Protein AF-0000000070552775 (afdb_homodimer)

Nearest PDB structures (foldseek):
  4fyi-assembly1_B  TM=8.096E-01  e=3.942E-03  Rattus norvegicus
  4kxl-assembly2_C  TM=7.492E-01  e=2.453E-03  Rattus norvegicus
  5y8e-assembly1_A  TM=7.484E-01  e=7.261E-02  Bacillus cereus F65185
  5dte-assembly3_C  TM=5.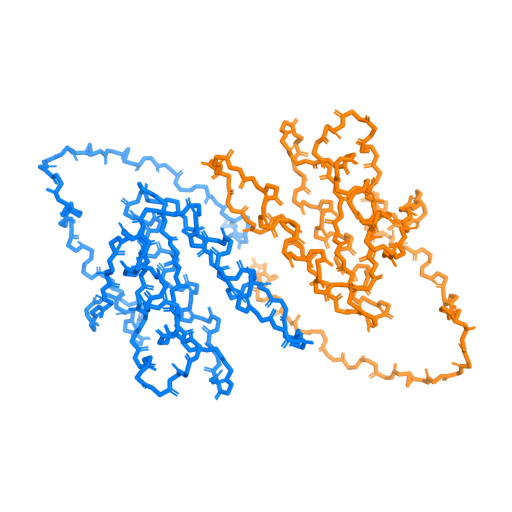597E-01  e=1.019E-01  Actinobacillus succinogenes 130Z
  2j67-assembly1_B  TM=5.262E-01  e=1.637E-01  Homo sapiens

InterPro domains:
  IPR025518 Protein of unknown function DUF4406 [PF14359] (1-88)

pLDDT: mean 78.13, std 28.56, range [18.39, 98.81]

Organism: Lachnospira eligens (strain ATCC 27750 / DSM 3376 / VPI C15-48 / C15-B4) (NCBI:txid515620)

Secondary structure (DSSP, 8-state):
-EEEEE---TT-TTHHHHHHHHHHHHHHTT-EEE-GGGSPS--S-SHHHHHHHHHT-SEEEEPSS-TT-HHHHHHHHHHHHTT-EEEE--GGGS--TTS---------SS--------------TTS---/-EEEEE---TT-TTHHHHHHHHHHHHHHTT-EEE-GGGSPS--S-SHHHHHHHHHT-SEEEEPSS-TT-HHHHHHHHHHHHTT-EEEE--GGGS--TT----------SS--------------GGGTT-

Sequence (260 aa):
MRVYIAGAMTGVFKYKEKFIEAEEYIRGLGHIVLNPSFLPEGLSDYYEINKAMIDQCDAIYVLLNYENSKGTKKEIEYAESTGKQVIYQNSTEVRDQNGNSWSWVNRPLGYSDYPIGYGNYWEYPWRRCWMRVYIAGAMTGVFKYKEKFIEAEEYIRGLGHIVLNPSFLPEGLSDYYEINKAMIDQCDAIYVLLNYENSKGTKKEIEYAESTGKQVIYQNSTEVRDQNGNSWSWVNRPLGYSDYPIGYGNYWEYPWRRCW

Radius of gyration: 19.95 Å; Cα contacts (8 Å, |Δi|>4): 351; chains: 2; bounding box: 41×50×47 Å

Structure (mmCIF, N/CA/C/O backbone):
data_AF-0000000070552775-model_v1
#
loop_
_entity.id
_entity.type
_entity.pdbx_description
1 polymer 'DUF4406 domain-containing protein'
#
loop_
_atom_site.group_PDB
_atom_site.id
_atom_site.type_symbol
_atom_site.label_atom_id
_atom_site.label_alt_id
_atom_site.label_comp_id
_atom_site.label_asym_id
_atom_site.label_entity_id
_atom_site.label_seq_id
_atom_site.pdbx_PDB_ins_code
_atom_site.Cartn_x
_atom_site.Cartn_y
_atom_site.Cartn_z
_atom_site.occupancy
_atom_site.B_iso_or_equiv
_atom_site.auth_seq_id
_atom_site.auth_comp_id
_atom_site.auth_asym_id
_atom_site.auth_atom_id
_atom_site.pdbx_PDB_model_num
ATOM 1 N N . MET A 1 1 ? 11.656 -11.586 -9.727 1 96.25 1 MET A N 1
ATOM 2 C CA . MET A 1 1 ? 10.5 -10.922 -10.32 1 96.25 1 MET A CA 1
ATOM 3 C C . MET A 1 1 ? 9.766 -10.078 -9.289 1 96.25 1 MET A C 1
ATOM 5 O O . MET A 1 1 ? 10.055 -10.164 -8.094 1 96.25 1 MET A O 1
ATOM 9 N N . ARG A 1 2 ? 8.93 -9.195 -9.812 1 98.06 2 ARG A N 1
ATOM 10 C CA . ARG A 1 2 ? 7.957 -8.484 -8.984 1 98.06 2 ARG A CA 1
ATOM 11 C C . ARG A 1 2 ? 6.562 -9.07 -9.156 1 98.06 2 ARG A C 1
ATOM 13 O O . ARG A 1 2 ? 6.082 -9.219 -10.281 1 98.06 2 ARG A O 1
ATOM 20 N N . VAL A 1 3 ? 5.922 -9.391 -8.031 1 98.69 3 VAL A N 1
ATOM 21 C CA . VAL A 1 3 ? 4.668 -10.133 -8.086 1 98.69 3 VAL A CA 1
ATOM 22 C C . VAL A 1 3 ? 3.604 -9.406 -7.266 1 98.69 3 VAL A C 1
ATOM 24 O O . VAL A 1 3 ? 3.838 -9.062 -6.105 1 98.69 3 VAL A O 1
ATOM 27 N N . TYR A 1 4 ? 2.521 -9.195 -7.938 1 98.75 4 TYR A N 1
ATOM 28 C CA . TYR A 1 4 ? 1.351 -8.641 -7.266 1 98.75 4 TYR A CA 1
ATOM 29 C C . TYR A 1 4 ? 0.445 -9.758 -6.75 1 98.75 4 TYR A C 1
ATOM 31 O O . TYR A 1 4 ? 0.143 -10.703 -7.477 1 98.75 4 TYR A O 1
ATOM 39 N N . ILE A 1 5 ? -0.067 -9.633 -5.496 1 98.75 5 ILE A N 1
ATOM 40 C CA . ILE A 1 5 ? -1.004 -10.633 -4.984 1 98.75 5 ILE A CA 1
ATOM 41 C C . ILE A 1 5 ? -2.438 -10.164 -5.242 1 98.75 5 ILE A C 1
ATOM 43 O O . ILE A 1 5 ? -2.836 -9.086 -4.797 1 98.75 5 ILE A O 1
ATOM 47 N N . ALA A 1 6 ? -3.125 -11.008 -5.945 1 98.75 6 ALA A N 1
ATOM 48 C CA . ALA A 1 6 ? -4.543 -10.773 -6.207 1 98.75 6 ALA A CA 1
ATOM 49 C C . ALA A 1 6 ? -5.414 -11.742 -5.414 1 98.75 6 ALA A C 1
ATOM 51 O O . ALA A 1 6 ? -5.125 -12.938 -5.352 1 98.75 6 ALA A O 1
ATOM 52 N N . GLY A 1 7 ? -6.469 -11.227 -4.785 1 98.25 7 GLY A N 1
ATOM 53 C CA . GLY A 1 7 ? -7.367 -12.078 -4.02 1 98.25 7 GLY A CA 1
ATOM 54 C C . GLY A 1 7 ? -8.562 -11.328 -3.459 1 98.25 7 GLY A C 1
ATOM 55 O O . GLY A 1 7 ? -8.555 -10.102 -3.396 1 98.25 7 GLY A O 1
ATOM 56 N N . ALA A 1 8 ? -9.555 -12.047 -3.016 1 96.44 8 ALA A N 1
ATOM 57 C CA . ALA A 1 8 ? -10.758 -11.461 -2.432 1 96.44 8 ALA A CA 1
ATOM 58 C C . ALA A 1 8 ? -10.445 -10.789 -1.096 1 96.44 8 ALA A C 1
ATOM 60 O O . ALA A 1 8 ? -9.734 -11.352 -0.262 1 96.44 8 ALA A O 1
ATOM 61 N N . MET A 1 9 ? -10.984 -9.594 -0.975 1 93.75 9 MET A N 1
ATOM 62 C CA . MET A 1 9 ? -10.734 -8.859 0.262 1 93.75 9 MET A CA 1
ATOM 63 C C . MET A 1 9 ? -12.047 -8.477 0.939 1 93.75 9 MET A C 1
ATOM 65 O O . MET A 1 9 ? -12.242 -8.75 2.125 1 93.75 9 MET A O 1
ATOM 69 N N . THR A 1 10 ? -12.938 -7.824 0.12 1 85.5 10 THR A N 1
ATOM 70 C CA . THR A 1 10 ? -14.188 -7.309 0.665 1 85.5 10 THR A CA 1
ATOM 71 C C . THR A 1 10 ? -15.094 -8.445 1.11 1 85.5 10 THR A C 1
ATOM 73 O O . THR A 1 10 ? -15.359 -9.375 0.342 1 85.5 10 THR A O 1
ATOM 76 N N . GLY A 1 11 ? -15.555 -8.391 2.344 1 84.62 11 GLY A N 1
ATOM 77 C CA . GLY A 1 11 ? -16.5 -9.383 2.834 1 84.62 11 GLY A CA 1
ATOM 78 C C . GLY A 1 11 ? -15.844 -10.68 3.254 1 84.62 11 GLY A C 1
ATOM 79 O O . GLY A 1 11 ? -16.531 -11.664 3.553 1 84.62 11 GLY A O 1
ATOM 80 N N . VAL A 1 12 ? -14.562 -10.766 3.186 1 89.5 12 VAL A N 1
ATOM 81 C CA . VAL A 1 12 ? -13.844 -11.984 3.533 1 89.5 12 VAL A CA 1
ATOM 82 C C . VAL A 1 12 ? -13.234 -11.852 4.926 1 89.5 12 VAL A C 1
ATOM 84 O O . VAL A 1 12 ? -12.453 -10.93 5.18 1 89.5 12 VAL A O 1
ATOM 87 N N . PHE A 1 13 ? -13.594 -12.836 5.738 1 89.31 13 PHE A N 1
ATOM 88 C CA . PHE A 1 13 ? -13.07 -12.867 7.098 1 89.31 13 PHE A CA 1
ATOM 89 C C . PHE A 1 13 ? -11.578 -13.195 7.09 1 89.31 13 PHE A C 1
ATOM 91 O O . PHE A 1 13 ? -11.141 -14.102 6.383 1 89.31 13 PHE A O 1
ATOM 98 N N . LYS A 1 14 ? -10.734 -12.43 7.746 1 90.25 14 LYS A N 1
ATOM 99 C CA . LYS A 1 14 ? -9.305 -12.609 7.945 1 90.25 14 LYS A CA 1
ATOM 100 C C . LYS A 1 14 ? -8.562 -12.664 6.613 1 90.25 14 LYS A C 1
ATOM 102 O O . LYS A 1 14 ? -7.629 -13.445 6.445 1 90.25 14 LYS A O 1
ATOM 107 N N . TYR A 1 15 ? -9.008 -11.906 5.672 1 93.94 15 TYR A N 1
ATOM 108 C CA . TYR A 1 15 ? -8.367 -11.938 4.359 1 93.94 15 TYR A CA 1
ATOM 109 C C . TYR A 1 15 ? -6.898 -11.539 4.465 1 93.94 15 TYR A C 1
ATOM 111 O O . TYR A 1 15 ? -6.062 -12.039 3.709 1 93.94 15 TYR A O 1
ATOM 119 N N . LYS A 1 16 ? -6.531 -10.758 5.316 1 95.06 16 LYS A N 1
ATOM 120 C CA . LYS A 1 16 ? -5.156 -10.273 5.422 1 95.06 16 LYS A CA 1
ATOM 121 C C . LYS A 1 16 ? -4.188 -11.414 5.707 1 95.06 16 LYS A C 1
ATOM 123 O O . LYS A 1 16 ? -3.061 -11.414 5.211 1 95.06 16 LYS A O 1
ATOM 128 N N . GLU A 1 17 ? -4.617 -12.352 6.531 1 93 17 GLU A N 1
ATOM 129 C CA . GLU A 1 17 ? -3.775 -13.5 6.848 1 93 17 GLU A CA 1
ATOM 130 C C . GLU A 1 17 ? -3.418 -14.281 5.586 1 93 17 GLU A C 1
ATOM 132 O O . GLU A 1 17 ? -2.275 -14.719 5.422 1 93 17 GLU A O 1
ATOM 137 N N . LYS A 1 18 ? -4.348 -14.422 4.723 1 94.25 18 LYS A N 1
ATOM 138 C CA . LYS A 1 18 ? -4.117 -15.141 3.471 1 94.25 18 LYS A CA 1
ATOM 139 C C . LYS A 1 18 ? -3.125 -14.398 2.584 1 94.25 18 LYS A C 1
ATOM 141 O O . LYS A 1 18 ? -2.256 -15.016 1.963 1 94.25 18 LYS A O 1
ATOM 146 N N . PHE A 1 19 ? -3.311 -13.133 2.572 1 97.06 19 PHE A N 1
ATOM 147 C CA . PHE A 1 19 ? -2.398 -12.312 1.784 1 97.06 19 PHE A CA 1
ATOM 148 C C . PHE A 1 19 ? -0.994 -12.344 2.375 1 97.06 19 PHE A C 1
ATOM 150 O O . PHE A 1 19 ? -0.008 -12.414 1.638 1 97.06 19 PHE A O 1
ATOM 157 N N . ILE A 1 20 ? -0.914 -12.289 3.664 1 95 20 ILE A N 1
ATOM 158 C CA . ILE A 1 20 ? 0.38 -12.305 4.336 1 95 20 ILE A CA 1
ATOM 159 C C . ILE A 1 20 ? 1.066 -13.648 4.117 1 95 20 ILE A C 1
ATOM 161 O O . ILE A 1 20 ? 2.268 -13.703 3.84 1 95 20 ILE A O 1
ATOM 165 N N . GLU A 1 21 ? 0.343 -14.68 4.211 1 92.44 21 GLU A N 1
ATOM 166 C CA . GLU A 1 21 ? 0.889 -16 3.951 1 92.44 21 GLU A CA 1
ATOM 167 C C . GLU A 1 21 ? 1.419 -16.125 2.523 1 92.44 21 GLU A C 1
ATOM 169 O O . GLU A 1 21 ? 2.516 -16.641 2.303 1 92.44 21 GLU A O 1
ATOM 174 N N . ALA A 1 22 ? 0.621 -15.68 1.602 1 95.81 22 ALA A N 1
ATOM 175 C CA . ALA A 1 22 ? 1.049 -15.688 0.205 1 95.81 22 ALA A CA 1
ATOM 176 C C . ALA A 1 22 ? 2.305 -14.844 0.008 1 95.81 22 ALA A C 1
ATOM 178 O O . ALA A 1 22 ? 3.225 -15.25 -0.708 1 95.81 22 ALA A O 1
ATOM 179 N N . GLU A 1 23 ? 2.322 -13.703 0.63 1 96.25 23 GLU A N 1
ATOM 180 C CA . GLU A 1 23 ? 3.494 -12.836 0.537 1 96.25 23 GLU A CA 1
ATOM 181 C C . GLU A 1 23 ? 4.746 -13.547 1.048 1 96.25 23 GLU A C 1
ATOM 183 O O . GLU A 1 23 ? 5.797 -13.5 0.408 1 96.25 23 GLU A O 1
ATOM 188 N N . GLU A 1 24 ? 4.621 -14.172 2.197 1 92.25 24 GLU A N 1
ATOM 189 C CA . GLU A 1 24 ? 5.75 -14.898 2.768 1 92.25 24 GLU A CA 1
ATOM 190 C C . GLU A 1 24 ? 6.238 -15.992 1.825 1 92.25 24 GLU A C 1
ATOM 192 O O . GLU A 1 24 ? 7.441 -16.156 1.635 1 92.25 24 GLU A O 1
ATOM 197 N N . TYR A 1 25 ? 5.301 -16.672 1.263 1 91.56 25 TYR A N 1
ATOM 198 C CA . TYR A 1 25 ? 5.621 -17.75 0.327 1 91.56 25 TYR A CA 1
ATOM 199 C C . TYR A 1 25 ? 6.383 -17.219 -0.879 1 91.56 25 TYR A C 1
ATOM 201 O O . TYR A 1 25 ? 7.465 -17.703 -1.207 1 91.56 25 TYR A O 1
ATOM 209 N N . ILE A 1 26 ? 5.898 -16.203 -1.508 1 94.5 26 ILE A N 1
ATOM 210 C CA . ILE A 1 26 ? 6.453 -15.664 -2.742 1 94.5 26 ILE A CA 1
ATOM 211 C C . ILE A 1 26 ? 7.805 -15.008 -2.459 1 94.5 26 ILE A C 1
ATOM 213 O O . ILE A 1 26 ? 8.75 -15.156 -3.238 1 94.5 26 ILE A O 1
ATOM 217 N N . ARG A 1 27 ? 7.844 -14.305 -1.336 1 94.69 27 ARG A N 1
ATOM 218 C CA . ARG A 1 27 ? 9.125 -13.742 -0.937 1 94.69 27 ARG A CA 1
ATOM 219 C C . ARG A 1 27 ? 10.156 -14.836 -0.705 1 94.69 27 ARG A C 1
ATOM 221 O O . ARG A 1 27 ? 11.336 -14.672 -1.035 1 94.69 27 ARG A O 1
ATOM 228 N N . GLY A 1 28 ? 9.68 -15.93 -0.087 1 89.88 28 GLY A N 1
ATOM 229 C CA . GLY A 1 28 ? 10.555 -17.062 0.141 1 89.88 28 GLY A CA 1
ATOM 230 C C . GLY A 1 28 ? 11.156 -17.625 -1.136 1 89.88 28 GLY A C 1
ATOM 231 O O . GLY A 1 28 ? 12.219 -18.25 -1.107 1 89.88 28 GLY A O 1
ATOM 232 N N . LEU A 1 29 ? 10.508 -17.391 -2.205 1 91.12 29 LEU A N 1
ATOM 233 C CA . LEU A 1 29 ? 10.969 -17.844 -3.512 1 91.12 2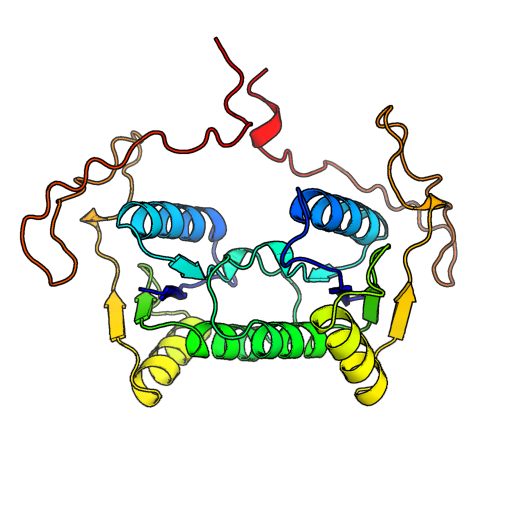9 LEU A CA 1
ATOM 234 C C . LEU A 1 29 ? 11.93 -16.828 -4.129 1 91.12 29 LEU A C 1
ATOM 236 O O . LEU A 1 29 ? 12.406 -17.031 -5.25 1 91.12 29 LEU A O 1
ATOM 240 N N . GLY A 1 30 ? 12.172 -15.664 -3.426 1 93.06 30 GLY A N 1
ATOM 241 C CA . GLY A 1 30 ? 13.164 -14.695 -3.863 1 93.06 30 GLY A CA 1
ATOM 242 C C . GLY A 1 30 ? 12.57 -13.562 -4.688 1 93.06 30 GLY A C 1
ATOM 243 O O . GLY A 1 30 ? 13.297 -12.852 -5.379 1 93.06 30 GLY A O 1
ATOM 244 N N . HIS A 1 31 ? 11.273 -13.43 -4.66 1 96.44 31 HIS A N 1
ATOM 245 C CA . HIS A 1 31 ? 10.617 -12.414 -5.473 1 96.44 31 HIS A CA 1
ATOM 246 C C . HIS A 1 31 ? 10.234 -11.195 -4.637 1 96.44 31 HIS A C 1
ATOM 248 O O . HIS A 1 31 ? 10.156 -11.281 -3.408 1 96.44 31 HIS A O 1
ATOM 254 N N . ILE A 1 32 ? 10.094 -10.039 -5.305 1 96.69 32 ILE A N 1
ATOM 255 C CA . ILE A 1 32 ? 9.539 -8.836 -4.688 1 96.69 32 ILE A CA 1
ATOM 256 C C . ILE A 1 32 ? 8.016 -8.883 -4.754 1 96.69 32 ILE A C 1
ATOM 258 O O . ILE A 1 32 ? 7.441 -9.25 -5.785 1 96.69 32 ILE A O 1
ATOM 262 N N . VAL A 1 33 ? 7.355 -8.523 -3.648 1 98.31 33 VAL A N 1
ATOM 263 C CA . VAL A 1 33 ? 5.91 -8.711 -3.604 1 98.31 33 VAL A CA 1
ATOM 264 C C . VAL A 1 33 ? 5.219 -7.371 -3.348 1 98.31 33 VAL A C 1
ATOM 266 O O . VAL A 1 33 ? 5.625 -6.617 -2.463 1 98.31 33 VAL A O 1
ATOM 269 N N . LEU A 1 34 ? 4.301 -7.035 -4.16 1 98.56 34 LEU A N 1
ATOM 270 C CA . LEU A 1 34 ? 3.346 -5.973 -3.871 1 98.56 34 LEU A CA 1
ATOM 271 C C . LEU A 1 34 ? 2.043 -6.543 -3.326 1 98.56 34 LEU A C 1
ATOM 273 O O . LEU A 1 34 ? 1.324 -7.25 -4.039 1 98.56 34 LEU A O 1
ATOM 277 N N . ASN A 1 35 ? 1.759 -6.281 -2.082 1 98.38 35 ASN A N 1
ATOM 278 C CA . ASN A 1 35 ? 0.615 -6.801 -1.342 1 98.38 35 ASN A CA 1
ATOM 279 C C . ASN A 1 35 ? -0.42 -5.715 -1.07 1 98.38 35 ASN A C 1
ATOM 281 O O . ASN A 1 35 ? -0.195 -4.832 -0.242 1 98.38 35 ASN A O 1
ATOM 285 N N . PRO A 1 36 ? -1.536 -5.781 -1.729 1 98.06 36 PRO A N 1
ATOM 286 C CA . PRO A 1 36 ? -2.533 -4.719 -1.58 1 98.06 36 PRO A CA 1
ATOM 287 C C . PRO A 1 36 ? -3.287 -4.801 -0.255 1 98.06 36 PRO A C 1
ATOM 289 O O . PRO A 1 36 ? -4.02 -3.875 0.1 1 98.06 36 PRO A O 1
ATOM 292 N N . SER A 1 37 ? -3.135 -5.859 0.501 1 96.25 37 SER A N 1
ATOM 293 C CA . SER A 1 37 ? -3.928 -6.055 1.711 1 96.25 37 SER A CA 1
ATOM 294 C C . SER A 1 37 ? -3.541 -5.051 2.793 1 96.25 37 SER A C 1
ATOM 296 O O . SER A 1 37 ? -4.25 -4.902 3.791 1 96.25 37 SER A O 1
ATOM 298 N N . PHE A 1 38 ? -2.461 -4.297 2.609 1 93.56 38 PHE A N 1
ATOM 299 C CA . PHE A 1 38 ? -2.037 -3.291 3.574 1 93.56 38 PHE A CA 1
ATOM 300 C C . PHE A 1 38 ? -2.768 -1.975 3.34 1 93.56 38 PHE A C 1
ATOM 302 O O . PHE A 1 38 ? -2.678 -1.055 4.156 1 93.56 38 PHE A O 1
ATOM 309 N N . LEU A 1 39 ? -3.441 -1.871 2.244 1 95.56 39 LEU A N 1
ATOM 310 C CA . LEU A 1 39 ? -4.324 -0.725 2.059 1 95.56 39 LEU A CA 1
ATOM 311 C C . LEU A 1 39 ? -5.445 -0.729 3.09 1 95.56 39 LEU A C 1
ATOM 313 O O . LEU A 1 39 ? -5.957 -1.791 3.455 1 95.56 39 LEU A O 1
ATOM 317 N N . PRO A 1 40 ? -5.805 0.445 3.527 1 94.19 40 PRO A N 1
ATOM 318 C CA . PRO A 1 40 ? -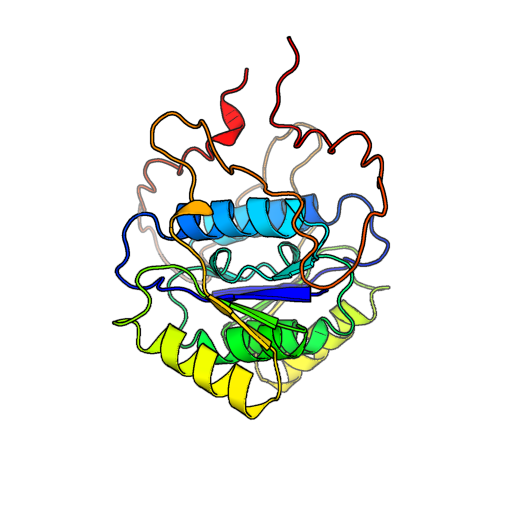6.871 0.512 4.527 1 94.19 40 PRO A CA 1
ATOM 319 C C . PRO A 1 40 ? -8.25 0.2 3.945 1 94.19 40 PRO A C 1
ATOM 321 O O . PRO A 1 40 ? -8.438 0.281 2.73 1 94.19 40 PRO A O 1
ATOM 324 N N . GLU A 1 41 ? -9.133 -0.205 4.855 1 91.12 41 GLU A N 1
ATOM 325 C CA . GLU A 1 41 ? -10.531 -0.322 4.453 1 91.12 41 GLU A CA 1
ATOM 326 C C . GLU A 1 41 ? -11.18 1.052 4.32 1 91.12 41 GLU A C 1
ATOM 328 O O . GLU A 1 41 ? -10.664 2.043 4.84 1 91.12 41 GLU A O 1
ATOM 333 N N . GLY A 1 42 ? -12.25 1.147 3.504 1 89.62 42 GLY A N 1
ATOM 334 C CA . GLY A 1 42 ? -13.039 2.367 3.477 1 89.62 42 GLY A CA 1
ATOM 335 C C . GLY A 1 42 ? -12.695 3.275 2.311 1 89.62 42 GLY A C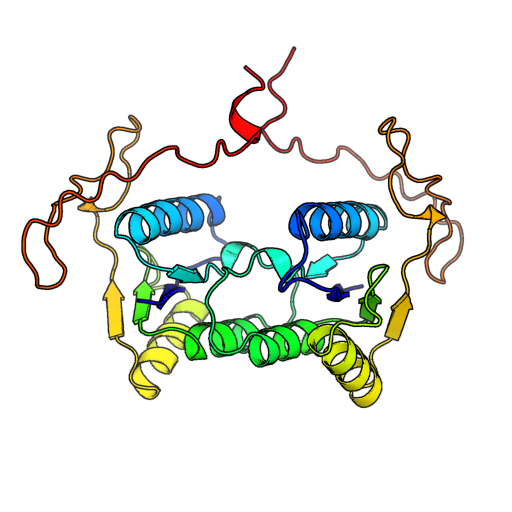 1
ATOM 336 O O . GLY A 1 42 ? -13.141 4.426 2.262 1 89.62 42 GLY A O 1
ATOM 337 N N . LEU A 1 43 ? -11.938 2.773 1.369 1 93.69 43 LEU A N 1
ATOM 338 C CA . LEU A 1 43 ? -11.656 3.562 0.176 1 93.69 43 LEU A CA 1
ATOM 339 C C . LEU A 1 43 ? -12.805 3.471 -0.822 1 93.69 43 LEU A C 1
ATOM 341 O O . LEU A 1 43 ? -13.555 2.49 -0.825 1 93.69 43 LEU A O 1
ATOM 345 N N . SER A 1 44 ? -12.906 4.52 -1.6 1 90 44 SER A N 1
ATOM 346 C CA . SER A 1 44 ? -13.961 4.535 -2.611 1 90 44 SER A CA 1
ATOM 347 C C . SER A 1 44 ? -13.633 3.592 -3.764 1 90 44 SER A C 1
ATOM 349 O O . SER A 1 44 ? -14.523 2.979 -4.348 1 90 44 SER A O 1
ATOM 351 N N . ASP A 1 45 ? -12.391 3.523 -4.062 1 91.06 45 ASP A N 1
ATOM 352 C CA . ASP A 1 45 ? -11.945 2.689 -5.172 1 91.06 45 ASP A CA 1
ATOM 353 C C . ASP A 1 45 ? -10.539 2.15 -4.922 1 91.06 45 ASP A C 1
ATOM 355 O O . ASP A 1 45 ? -9.57 2.914 -4.902 1 91.06 45 ASP A O 1
ATOM 359 N N . TYR A 1 46 ? -10.5 0.905 -4.922 1 94.19 46 TYR A N 1
ATOM 360 C CA . TYR A 1 46 ? -9.211 0.251 -4.719 1 94.19 46 TYR A CA 1
ATOM 361 C C . TYR A 1 46 ? -8.531 -0.031 -6.055 1 94.19 46 TYR A C 1
ATOM 363 O O . TYR A 1 46 ? -7.305 -0.13 -6.121 1 94.19 46 TYR A O 1
ATOM 371 N N . TYR A 1 47 ? -9.375 -0.093 -6.98 1 97.19 47 TYR A N 1
ATOM 372 C CA . TYR A 1 47 ? -8.906 -0.696 -8.227 1 97.19 47 TYR A CA 1
ATOM 373 C C . TYR A 1 47 ? -7.832 0.162 -8.875 1 97.19 47 TYR A C 1
ATOM 375 O O . TYR A 1 47 ? -6.859 -0.362 -9.422 1 97.19 47 TYR A O 1
ATOM 383 N N . GLU A 1 48 ? -7.965 1.422 -8.82 1 97.12 48 GLU A N 1
ATOM 384 C CA . GLU A 1 48 ? -6.969 2.287 -9.445 1 97.12 48 GLU A CA 1
ATOM 385 C C . GLU A 1 48 ? -5.602 2.111 -8.789 1 97.12 48 GLU A C 1
ATOM 387 O O . GLU A 1 48 ? -4.574 2.113 -9.477 1 97.12 48 GLU A O 1
ATOM 392 N N . ILE A 1 49 ? -5.578 1.995 -7.551 1 98 49 ILE A N 1
ATOM 393 C CA . ILE A 1 49 ? -4.324 1.729 -6.852 1 98 49 ILE A CA 1
ATOM 394 C C . ILE A 1 49 ? -3.807 0.342 -7.23 1 98 49 ILE A C 1
ATOM 396 O O . ILE A 1 49 ? -2.623 0.174 -7.527 1 98 49 ILE A O 1
ATOM 400 N N . ASN A 1 50 ? -4.723 -0.651 -7.25 1 98.38 50 ASN A N 1
ATOM 401 C CA . ASN A 1 50 ? -4.344 -2.012 -7.617 1 98.38 50 ASN A CA 1
ATOM 402 C C . ASN A 1 50 ? -3.742 -2.066 -9.023 1 98.38 50 ASN A C 1
ATOM 404 O O . ASN A 1 50 ? -2.734 -2.738 -9.242 1 98.38 50 ASN A O 1
ATOM 408 N N . LYS A 1 51 ? -4.336 -1.308 -9.906 1 98.19 51 LYS A N 1
ATOM 409 C CA . LYS A 1 51 ? -3.82 -1.262 -11.273 1 98.19 51 LYS A CA 1
ATOM 410 C C . LYS A 1 51 ? -2.396 -0.718 -11.305 1 98.19 51 LYS A C 1
ATOM 412 O O . LYS A 1 51 ? -1.535 -1.258 -12.008 1 98.19 51 LYS A O 1
ATOM 417 N N . ALA A 1 52 ? -2.205 0.345 -10.633 1 98.19 52 ALA A N 1
ATOM 418 C CA . ALA A 1 52 ? -0.877 0.952 -10.586 1 98.19 52 ALA A CA 1
ATOM 419 C C . ALA A 1 52 ? 0.147 -0.015 -10 1 98.19 52 ALA A C 1
ATOM 421 O O . ALA A 1 52 ? 1.296 -0.06 -10.445 1 98.19 52 ALA A O 1
ATOM 422 N N . MET A 1 53 ? -0.246 -0.783 -9.016 1 98.56 53 MET A N 1
ATOM 423 C CA . MET A 1 53 ? 0.635 -1.797 -8.438 1 98.56 53 MET A CA 1
ATOM 424 C C . MET A 1 53 ? 0.941 -2.891 -9.461 1 98.56 53 MET A C 1
ATOM 426 O O . MET A 1 53 ? 2.098 -3.279 -9.633 1 98.56 53 MET A O 1
ATOM 430 N N . ILE A 1 54 ? -0.089 -3.334 -10.117 1 98.62 54 ILE A N 1
ATOM 431 C CA . ILE A 1 54 ? 0.083 -4.379 -11.125 1 98.62 54 ILE A CA 1
ATOM 432 C C . ILE A 1 54 ? 1.027 -3.889 -12.219 1 98.62 54 ILE A C 1
ATOM 434 O O . ILE A 1 54 ? 1.884 -4.641 -12.688 1 98.62 54 ILE A O 1
ATOM 438 N N . ASP A 1 55 ? 0.93 -2.656 -12.562 1 98.38 55 ASP A N 1
ATOM 439 C CA . ASP A 1 55 ? 1.758 -2.08 -13.617 1 98.38 55 ASP A CA 1
ATOM 440 C C . ASP A 1 55 ? 3.24 -2.158 -13.258 1 98.38 55 ASP A C 1
ATOM 442 O O . ASP A 1 55 ? 4.102 -2.143 -14.141 1 98.38 55 ASP A O 1
ATOM 446 N N . GLN A 1 56 ? 3.578 -2.246 -12.016 1 98 56 GLN A N 1
ATOM 447 C CA . GLN A 1 56 ? 4.969 -2.314 -11.586 1 98 56 GLN A CA 1
ATOM 448 C C . GLN A 1 56 ? 5.434 -3.764 -11.453 1 98 56 GLN A C 1
ATOM 450 O O . GLN A 1 56 ? 6.582 -4.023 -11.086 1 98 56 GLN A O 1
ATOM 455 N N . CYS A 1 57 ? 4.578 -4.711 -11.742 1 98.12 57 CYS A N 1
ATOM 456 C CA . CYS A 1 57 ? 4.883 -6.117 -11.516 1 98.12 57 CYS A CA 1
ATOM 457 C C . CYS A 1 57 ? 5.039 -6.859 -12.836 1 98.12 57 CYS A C 1
ATOM 459 O O . CYS A 1 57 ? 4.625 -6.367 -13.891 1 98.12 57 CYS A O 1
ATOM 461 N N . ASP A 1 58 ? 5.695 -8 -12.672 1 98.38 58 ASP A N 1
ATOM 462 C CA . ASP A 1 58 ? 5.879 -8.898 -13.805 1 98.38 58 ASP A CA 1
ATOM 463 C C . ASP A 1 58 ? 4.75 -9.922 -13.883 1 98.38 58 ASP A C 1
ATOM 465 O O . ASP A 1 58 ? 4.445 -10.438 -14.961 1 98.38 58 ASP A O 1
ATOM 469 N N . ALA A 1 59 ? 4.172 -10.203 -12.789 1 98.69 59 ALA A N 1
ATOM 470 C CA . ALA A 1 59 ? 3.154 -11.242 -12.656 1 98.69 59 ALA A CA 1
ATOM 471 C C . ALA A 1 59 ? 2.156 -10.898 -11.555 1 98.69 59 ALA A C 1
ATOM 473 O O . ALA A 1 59 ? 2.426 -10.039 -10.711 1 98.69 59 ALA A O 1
ATOM 474 N N . ILE A 1 60 ? 1.038 -11.523 -11.656 1 98.81 60 ILE A N 1
ATOM 475 C CA . ILE A 1 60 ? 0.137 -11.531 -10.516 1 98.81 60 ILE A CA 1
ATOM 476 C C . ILE A 1 60 ? -0.018 -12.953 -9.984 1 98.81 60 ILE A C 1
ATOM 478 O O . ILE A 1 60 ? 0.023 -13.914 -10.758 1 98.81 60 ILE A O 1
ATOM 482 N N . TYR A 1 61 ? -0.122 -13.047 -8.672 1 98.69 61 TYR A N 1
ATOM 483 C CA . TYR A 1 61 ? -0.409 -14.289 -7.969 1 98.69 61 TYR A CA 1
ATOM 484 C C . TYR A 1 61 ? -1.818 -14.281 -7.391 1 98.69 61 TYR A C 1
ATOM 486 O O . TYR A 1 61 ? -2.105 -13.531 -6.457 1 98.69 61 TYR A O 1
ATOM 494 N N . VAL A 1 62 ? -2.621 -15.203 -7.953 1 98.69 62 VAL A N 1
ATOM 495 C CA . VAL A 1 62 ? -4.047 -15.188 -7.637 1 98.69 62 VAL A CA 1
ATOM 496 C C . VAL A 1 62 ? -4.34 -16.203 -6.535 1 98.69 62 VAL A C 1
ATOM 498 O O . VAL A 1 62 ? -4.102 -17.406 -6.711 1 98.69 62 VAL A O 1
ATOM 501 N N . LEU A 1 63 ? -4.895 -15.695 -5.426 1 97.62 63 LEU A N 1
ATOM 502 C CA . LEU A 1 63 ? -5.184 -16.547 -4.277 1 97.62 63 LEU A CA 1
ATOM 503 C C . LEU A 1 63 ? -6.375 -17.453 -4.562 1 97.62 63 LEU A C 1
ATOM 505 O O . LEU A 1 63 ? -7.215 -17.141 -5.402 1 97.62 63 LEU A O 1
ATOM 509 N N . LEU A 1 64 ? -6.445 -18.469 -3.764 1 95.31 64 LEU A N 1
ATOM 510 C CA . LEU A 1 64 ? -7.582 -19.391 -3.816 1 95.31 64 LEU A CA 1
ATOM 511 C C . LEU A 1 64 ? -8.875 -18.656 -3.473 1 95.31 64 LEU A C 1
ATOM 513 O O . LEU A 1 64 ? -8.859 -17.625 -2.793 1 95.31 64 LEU A O 1
ATOM 517 N N . ASN A 1 65 ? -10.039 -19.125 -4.059 1 94.12 65 ASN A N 1
ATOM 518 C CA . ASN A 1 65 ? -11.391 -18.688 -3.727 1 94.12 65 ASN A CA 1
ATOM 519 C C . ASN A 1 65 ? -11.664 -17.281 -4.23 1 94.12 65 ASN A C 1
ATOM 521 O O . ASN A 1 65 ? -12.328 -16.484 -3.555 1 94.12 65 ASN A O 1
ATOM 525 N N . TYR A 1 66 ? -11.102 -16.984 -5.387 1 96 66 TYR A N 1
ATOM 526 C CA . TYR A 1 66 ? -11.273 -15.656 -5.965 1 96 66 TYR A CA 1
ATOM 527 C C . TYR A 1 66 ? -12.508 -15.609 -6.863 1 96 66 TYR A C 1
ATOM 529 O O . TYR A 1 66 ? -12.93 -14.531 -7.289 1 96 66 TYR A O 1
ATOM 537 N N . GLU A 1 67 ? -13.141 -16.688 -7.105 1 94.75 67 GLU A N 1
ATOM 538 C CA . GLU A 1 67 ? -14.117 -16.859 -8.18 1 94.75 67 GLU A CA 1
ATOM 539 C C . GLU A 1 67 ? -15.312 -15.93 -8 1 94.75 67 GLU A C 1
ATOM 541 O O . GLU A 1 67 ? -15.93 -15.508 -8.977 1 94.75 67 GLU A O 1
ATOM 546 N N . ASN A 1 68 ? -15.641 -15.555 -6.773 1 93.75 68 ASN A N 1
ATOM 547 C CA . ASN A 1 68 ? -16.797 -14.695 -6.547 1 93.75 68 ASN A CA 1
ATOM 548 C C . ASN A 1 68 ? -16.391 -13.242 -6.312 1 93.75 68 ASN A C 1
ATOM 550 O O . ASN A 1 68 ? -17.234 -12.398 -6.02 1 93.75 68 ASN A O 1
ATOM 554 N N . SER A 1 69 ? -15.227 -13.008 -6.414 1 96.12 69 SER A N 1
ATOM 555 C CA . SER A 1 69 ? -14.727 -11.648 -6.203 1 96.12 69 SER A CA 1
ATOM 556 C C . SER A 1 69 ? -14.68 -10.867 -7.516 1 96.12 69 SER A C 1
ATOM 558 O O . SER A 1 69 ? -13.828 -11.133 -8.367 1 96.12 69 SER A O 1
ATOM 560 N N . LYS A 1 70 ? -15.555 -9.898 -7.672 1 95.38 70 LYS A N 1
ATOM 561 C CA . LYS A 1 70 ? -15.555 -9.047 -8.859 1 95.38 70 LYS A CA 1
ATOM 562 C C . LYS A 1 70 ? -14.242 -8.281 -8.984 1 95.38 70 LYS A C 1
ATOM 564 O O . LYS A 1 70 ? -13.711 -8.117 -10.086 1 95.38 70 LYS A O 1
ATOM 569 N N . GLY A 1 71 ? -13.719 -7.875 -7.863 1 96.62 71 GLY A N 1
ATOM 570 C CA . GLY A 1 71 ? -12.469 -7.129 -7.859 1 96.62 71 GLY A CA 1
ATOM 571 C C . GLY A 1 71 ? -11.281 -7.938 -8.359 1 96.62 71 GLY A C 1
ATOM 572 O O . GLY A 1 71 ? -10.516 -7.469 -9.195 1 96.62 71 GLY A O 1
ATOM 573 N N . THR A 1 72 ? -11.172 -9.117 -7.902 1 98.12 72 THR A N 1
ATOM 574 C CA . THR A 1 72 ? -10.055 -9.969 -8.312 1 98.12 72 THR A CA 1
ATOM 575 C C . THR A 1 72 ? -10.148 -10.305 -9.797 1 98.12 72 THR A C 1
ATOM 577 O O . THR A 1 72 ? -9.141 -10.305 -10.5 1 98.12 72 THR A O 1
ATOM 580 N N . LYS A 1 73 ? -11.344 -10.578 -10.234 1 98.25 73 LYS A N 1
ATOM 581 C CA . LYS A 1 73 ? -11.539 -10.891 -11.648 1 98.25 73 LYS A CA 1
ATOM 582 C C . LYS A 1 73 ? -11.117 -9.719 -12.531 1 98.25 73 LYS A C 1
ATOM 584 O O . LYS A 1 73 ? -10.508 -9.914 -13.578 1 98.25 73 LYS A O 1
ATOM 589 N N . LYS A 1 74 ? -11.406 -8.539 -12.117 1 98.12 74 LYS A N 1
ATOM 590 C CA . LYS A 1 74 ? -10.961 -7.344 -12.82 1 98.12 74 LYS A CA 1
ATOM 591 C C . LYS A 1 74 ? -9.438 -7.266 -12.867 1 98.12 74 LYS A C 1
ATOM 593 O O . LYS A 1 74 ? -8.867 -6.902 -13.898 1 98.12 74 LYS A O 1
ATOM 598 N N . GLU A 1 75 ? -8.852 -7.617 -11.758 1 98.56 75 GLU A N 1
ATOM 599 C CA . GLU A 1 75 ? -7.395 -7.59 -11.688 1 98.56 75 GLU A CA 1
ATOM 600 C C . GLU A 1 75 ? -6.781 -8.617 -12.633 1 98.56 75 GLU A C 1
ATOM 602 O O . GLU A 1 75 ? -5.793 -8.328 -13.32 1 98.56 75 GLU A O 1
ATOM 607 N N . ILE A 1 76 ? -7.363 -9.758 -12.734 1 98.75 76 ILE A N 1
ATOM 608 C CA . ILE A 1 76 ? -6.895 -10.805 -13.633 1 98.75 76 ILE A CA 1
ATOM 609 C C . ILE A 1 76 ? -7.027 -10.328 -15.086 1 98.75 76 ILE A C 1
ATOM 611 O O . ILE A 1 76 ? -6.082 -10.43 -15.867 1 98.75 76 ILE A O 1
ATOM 615 N N . GLU A 1 77 ? -8.148 -9.836 -15.375 1 98.69 77 GLU A N 1
ATOM 616 C CA . GLU A 1 77 ? -8.383 -9.336 -16.734 1 98.69 77 GLU A CA 1
ATOM 617 C C . GLU A 1 77 ? -7.379 -8.25 -17.094 1 98.69 77 GLU A C 1
ATOM 619 O O . GLU A 1 77 ? -6.82 -8.266 -18.203 1 98.69 77 GLU A O 1
ATOM 624 N N . TYR A 1 78 ? -7.184 -7.371 -16.172 1 98.75 78 TYR A N 1
ATOM 625 C CA . TYR A 1 78 ? -6.234 -6.289 -16.406 1 98.75 78 TYR A CA 1
ATOM 626 C C . TYR A 1 78 ? -4.824 -6.836 -16.625 1 98.75 78 TYR A C 1
ATOM 628 O O . TYR A 1 78 ? -4.121 -6.422 -17.547 1 98.75 78 TYR A O 1
ATOM 636 N N . ALA A 1 79 ? -4.41 -7.703 -15.789 1 98.75 79 ALA A N 1
ATOM 637 C CA . ALA A 1 79 ? -3.086 -8.312 -15.898 1 98.75 79 ALA A CA 1
ATOM 638 C C . ALA A 1 79 ? -2.902 -8.992 -17.25 1 98.75 79 ALA A C 1
ATOM 640 O O . ALA A 1 79 ? -1.875 -8.812 -17.906 1 98.75 79 ALA A O 1
ATOM 641 N N . GLU A 1 80 ? -3.904 -9.742 -17.641 1 98.5 80 GLU A N 1
ATOM 642 C CA . GLU A 1 80 ? -3.861 -10.422 -18.922 1 98.5 80 GLU A CA 1
ATOM 643 C C . GLU A 1 80 ? -3.773 -9.414 -20.078 1 98.5 80 GLU A C 1
ATOM 645 O O . GLU A 1 80 ? -2.957 -9.57 -20.984 1 98.5 80 GLU A O 1
ATOM 650 N N . SER A 1 81 ? -4.527 -8.398 -20 1 98.38 81 SER A N 1
ATOM 651 C CA . SER A 1 81 ? -4.602 -7.426 -21.078 1 98.38 81 SER A CA 1
ATOM 652 C C . SER A 1 81 ? -3.309 -6.625 -21.188 1 98.38 81 SER A C 1
ATOM 654 O O . SER A 1 81 ? -3 -6.078 -22.25 1 98.38 81 SER A O 1
ATOM 656 N N . THR A 1 82 ? -2.57 -6.547 -20.141 1 98.12 82 THR A N 1
ATOM 657 C CA . THR A 1 82 ? -1.343 -5.758 -20.125 1 98.12 82 THR A CA 1
ATOM 658 C C . THR A 1 82 ? -0.117 -6.664 -20.219 1 98.12 82 THR A C 1
ATOM 660 O O . THR A 1 82 ? 1.011 -6.211 -20.016 1 98.12 82 THR A O 1
ATOM 663 N N . GLY A 1 83 ? -0.312 -7.926 -20.438 1 98 83 GLY A N 1
ATOM 664 C CA . GLY A 1 83 ? 0.764 -8.852 -20.75 1 98 83 GLY A CA 1
ATOM 665 C C . GLY A 1 83 ? 1.476 -9.391 -19.531 1 98 83 GLY A C 1
ATOM 666 O O . GLY A 1 83 ? 2.621 -9.836 -19.609 1 98 83 GLY A O 1
ATOM 667 N N . LYS A 1 84 ? 0.89 -9.32 -18.438 1 98.38 84 LYS A N 1
ATOM 668 C CA . LYS A 1 84 ? 1.471 -9.867 -17.219 1 98.38 84 LYS A CA 1
ATOM 669 C C . LYS A 1 84 ? 1.219 -11.367 -17.109 1 98.38 84 LYS A C 1
ATOM 671 O O . LYS A 1 84 ? 0.184 -11.859 -17.578 1 98.38 84 LYS A O 1
ATOM 676 N N . GLN A 1 85 ? 2.15 -12.055 -16.516 1 98.5 85 GLN A N 1
ATOM 677 C CA . GLN A 1 85 ? 1.921 -13.461 -16.203 1 98.5 85 GLN A CA 1
ATOM 678 C C . GLN A 1 85 ? 0.886 -13.617 -15.086 1 98.5 85 GLN A C 1
ATOM 680 O O . GLN A 1 85 ? 0.901 -12.875 -14.109 1 98.5 85 GLN A O 1
ATOM 685 N N . VAL A 1 86 ? 0.023 -14.562 -15.289 1 98.62 86 VAL A N 1
ATOM 686 C CA . VAL A 1 86 ? -0.971 -14.867 -14.266 1 98.62 86 VAL A CA 1
ATOM 687 C C . VAL A 1 86 ? -0.681 -16.234 -13.648 1 98.62 86 VAL A C 1
ATOM 689 O O . VAL A 1 86 ? -0.685 -17.25 -14.352 1 98.62 86 VAL A O 1
ATOM 692 N N . ILE A 1 87 ? -0.422 -16.234 -12.352 1 97.94 87 ILE A N 1
ATOM 693 C CA . ILE A 1 87 ? -0.113 -17.438 -11.594 1 97.94 87 ILE A CA 1
ATOM 694 C C . ILE A 1 87 ? -1.206 -17.703 -10.562 1 97.94 87 ILE A C 1
ATOM 696 O O . ILE A 1 87 ? -1.565 -16.797 -9.797 1 97.94 87 ILE A O 1
ATOM 700 N N . TYR A 1 88 ? -1.702 -18.906 -10.594 1 96.69 88 TYR A N 1
ATOM 701 C CA . TYR A 1 88 ? -2.77 -19.234 -9.656 1 96.69 88 TYR A CA 1
ATOM 702 C C . TYR A 1 88 ? -2.238 -20.078 -8.492 1 96.69 88 TYR A C 1
ATOM 704 O O . TYR A 1 88 ? -1.489 -21.031 -8.703 1 96.69 88 TYR A O 1
ATOM 712 N N . GLN A 1 89 ? -2.6 -19.672 -7.379 1 95.25 89 GLN A N 1
ATOM 713 C CA . GLN A 1 89 ? -2.242 -20.391 -6.168 1 95.25 89 GLN A CA 1
ATOM 714 C C . GLN A 1 89 ? -2.787 -21.828 -6.207 1 95.25 89 GLN A C 1
ATOM 716 O O . GLN A 1 89 ? -3.914 -22.047 -6.652 1 95.25 89 GLN A O 1
ATOM 721 N N . ASN A 1 90 ? -1.971 -22.734 -5.648 1 89.38 90 ASN A N 1
ATOM 722 C CA . ASN A 1 90 ? -2.381 -24.125 -5.48 1 89.38 90 ASN A CA 1
ATOM 723 C C . ASN A 1 90 ? -2.566 -24.469 -4.008 1 89.38 90 ASN A C 1
ATOM 725 O O . ASN A 1 90 ? -1.947 -23.859 -3.135 1 89.38 90 ASN A O 1
ATOM 729 N N . SER A 1 91 ? -3.494 -25.5 -3.795 1 82.12 91 SER A N 1
ATOM 730 C CA . SER A 1 91 ? -3.814 -25.906 -2.43 1 82.12 91 SER A CA 1
ATOM 731 C C . SER A 1 91 ? -2.57 -26.391 -1.691 1 82.12 91 SER A C 1
ATOM 733 O O . SER A 1 91 ? -2.508 -26.328 -0.461 1 82.12 91 SER A O 1
ATOM 735 N N . THR A 1 92 ? -1.554 -26.734 -2.334 1 77.69 92 THR A N 1
ATOM 736 C CA . THR A 1 92 ? -0.336 -27.234 -1.712 1 77.69 92 THR A CA 1
ATOM 737 C C . THR A 1 92 ? 0.554 -26.094 -1.252 1 77.69 92 THR A C 1
ATOM 739 O O . THR A 1 92 ? 1.521 -26.297 -0.517 1 77.69 92 THR A O 1
ATOM 742 N N . GLU A 1 93 ? 0.239 -24.938 -1.632 1 81.31 93 GLU A N 1
ATOM 743 C CA . GLU A 1 93 ? 1.055 -23.766 -1.314 1 81.31 93 GLU A CA 1
ATOM 744 C C . GLU A 1 93 ? 0.518 -23.031 -0.087 1 81.31 93 GLU A C 1
ATOM 746 O O . GLU A 1 93 ? 1.022 -21.969 0.278 1 81.31 93 GLU A O 1
ATOM 751 N N . VAL A 1 94 ? -0.499 -23.625 0.538 1 80.5 94 VAL A N 1
ATOM 752 C CA . VAL A 1 94 ? -1.12 -23 1.701 1 80.5 94 VAL A CA 1
ATOM 753 C C . VAL A 1 94 ? -0.759 -23.781 2.961 1 80.5 94 VAL A C 1
ATOM 755 O O . VAL A 1 94 ? -0.62 -25.016 2.922 1 80.5 94 VAL A O 1
ATOM 758 N N . ARG A 1 95 ? -0.401 -23 4.012 1 73.94 95 ARG A N 1
ATOM 759 C CA . ARG A 1 95 ? -0.031 -23.625 5.273 1 73.94 95 ARG A CA 1
ATOM 760 C C . ARG A 1 95 ? -1.212 -24.391 5.871 1 73.94 95 ARG A C 1
ATOM 762 O O . ARG A 1 95 ? -2.355 -23.938 5.777 1 73.94 95 ARG A O 1
ATOM 769 N N . ASP A 1 96 ? -0.87 -25.688 6.32 1 63.47 96 ASP A N 1
ATOM 770 C CA . ASP A 1 96 ? -1.916 -26.438 6.992 1 63.47 96 ASP A CA 1
ATOM 771 C C . ASP A 1 96 ? -2.1 -25.969 8.43 1 63.47 96 ASP A C 1
ATOM 773 O O . ASP A 1 96 ? -1.429 -25.031 8.875 1 63.47 96 ASP A O 1
ATOM 777 N N . GLN A 1 97 ? -3.143 -26.438 9.117 1 56.28 97 GLN A N 1
ATOM 778 C CA . GLN A 1 97 ? -3.531 -26.062 10.477 1 56.28 97 GLN A CA 1
ATOM 779 C C . GLN A 1 97 ? -2.369 -26.234 11.445 1 56.28 97 GLN A C 1
ATOM 781 O O . GLN A 1 97 ? -2.316 -25.562 12.484 1 56.28 97 GLN A O 1
ATOM 786 N N . ASN A 1 98 ? -1.563 -27.172 11.258 1 51.38 98 ASN A N 1
ATOM 787 C CA . ASN A 1 98 ? -0.477 -27.453 12.188 1 51.38 98 ASN A CA 1
ATOM 788 C C . ASN A 1 98 ? 0.751 -26.594 11.898 1 51.38 98 ASN A C 1
ATOM 790 O O . ASN A 1 98 ? 1.791 -26.766 12.539 1 51.38 98 ASN A O 1
ATOM 794 N N . GLY A 1 99 ? 0.635 -25.594 11.195 1 53.03 99 GLY A N 1
ATOM 795 C CA . GLY A 1 99 ? 1.737 -24.703 10.875 1 53.03 99 GLY A CA 1
ATOM 796 C C . GLY A 1 99 ? 2.725 -25.312 9.891 1 53.03 99 GLY A C 1
ATOM 797 O O . GLY A 1 99 ? 3.785 -24.734 9.641 1 53.03 99 GLY A O 1
ATOM 798 N N . ASN A 1 100 ? 2.717 -26.797 9.789 1 49.88 100 ASN A N 1
ATOM 799 C CA . ASN A 1 100 ? 3.635 -27.547 8.93 1 49.88 100 ASN A CA 1
ATOM 800 C C . ASN A 1 100 ? 3.473 -27.156 7.465 1 49.88 100 ASN A C 1
ATOM 802 O O . ASN A 1 100 ? 2.377 -27.25 6.91 1 49.88 100 ASN A O 1
ATOM 806 N N . SER A 1 101 ? 3.918 -26.172 7.246 1 45.44 101 SER A N 1
ATOM 807 C CA . SER A 1 101 ? 3.658 -25.484 5.984 1 45.44 101 SER A CA 1
ATOM 808 C C . SER A 1 101 ? 4.133 -26.312 4.793 1 45.44 101 SER A C 1
ATOM 810 O O . SER A 1 101 ? 4.742 -27.375 4.973 1 45.44 101 SER A O 1
ATOM 812 N N . TRP A 1 102 ? 4.812 -25.5 3.777 1 46.75 102 TRP A N 1
ATOM 813 C CA . TRP A 1 102 ? 4.926 -25.453 2.324 1 46.75 102 TRP A CA 1
ATOM 814 C C . TRP A 1 102 ? 5.852 -26.547 1.812 1 46.75 102 TRP A C 1
ATOM 816 O O . TRP A 1 102 ? 6.957 -26.734 2.334 1 46.75 102 TRP A O 1
ATOM 826 N N . SER A 1 103 ? 5.426 -27.703 1.669 1 41.38 103 SER A N 1
ATOM 827 C CA . SER A 1 103 ? 6.355 -28.469 0.841 1 41.38 103 SER A CA 1
ATOM 828 C C . SER A 1 103 ? 7.078 -27.562 -0.152 1 41.38 103 SER A C 1
ATOM 830 O O . SER A 1 103 ? 6.477 -27.078 -1.118 1 41.38 103 SER A O 1
ATOM 832 N N . TRP A 1 104 ? 7.746 -26.547 0.282 1 39.44 104 TRP A N 1
ATOM 833 C CA . TRP A 1 104 ? 8.539 -25.703 -0.598 1 39.44 104 TRP A CA 1
ATOM 834 C C . TRP A 1 104 ? 9.258 -26.531 -1.659 1 39.44 104 TRP A C 1
ATOM 836 O O . TRP A 1 104 ? 10.188 -27.281 -1.349 1 39.44 104 TRP A O 1
ATOM 846 N N . VAL A 1 105 ? 8.547 -27.281 -2.363 1 36.16 105 VAL A N 1
ATOM 847 C CA . VAL A 1 105 ? 9.219 -27.766 -3.562 1 36.16 105 VAL A CA 1
ATOM 848 C C . VAL A 1 105 ? 10.062 -26.656 -4.176 1 36.16 105 VAL A C 1
ATOM 850 O O . VAL A 1 105 ? 9.617 -25.516 -4.277 1 36.16 105 VAL A O 1
ATOM 853 N N . ASN A 1 106 ? 11.422 -26.578 -3.996 1 35.34 106 ASN A N 1
ATOM 854 C CA . ASN A 1 106 ? 12.445 -25.953 -4.816 1 35.34 106 ASN A CA 1
ATOM 855 C C . ASN A 1 106 ? 11.977 -25.734 -6.25 1 35.34 106 ASN A C 1
ATOM 857 O O . ASN A 1 106 ? 12.68 -26.094 -7.199 1 35.34 106 ASN A O 1
ATOM 861 N N . ARG A 1 107 ? 10.875 -25.969 -6.582 1 31.81 107 ARG A N 1
ATOM 862 C CA . ARG A 1 107 ? 10.797 -25.844 -8.031 1 31.81 107 ARG A CA 1
ATOM 863 C C . ARG A 1 107 ? 11.023 -24.406 -8.469 1 31.81 107 ARG A C 1
ATOM 865 O O . ARG A 1 107 ? 10.344 -23.484 -7.996 1 31.81 107 ARG A O 1
ATOM 872 N N . PRO A 1 108 ? 12.219 -24.031 -8.906 1 30.94 108 PRO A N 1
ATOM 873 C CA . PRO A 1 108 ? 12.406 -22.734 -9.562 1 30.94 108 PRO A CA 1
ATOM 874 C C . PRO A 1 108 ? 11.156 -22.266 -10.312 1 30.94 108 PRO A C 1
ATOM 876 O O . PRO A 1 108 ? 10.414 -23.094 -10.859 1 30.94 108 PRO A O 1
ATOM 879 N N . LEU A 1 109 ? 10.414 -21.219 -9.984 1 34.88 109 LEU A N 1
ATOM 880 C CA . LEU A 1 109 ? 9.555 -20.797 -11.086 1 34.88 109 LEU A CA 1
ATOM 881 C C . LEU A 1 109 ? 10.117 -21.266 -12.422 1 34.88 109 LEU A C 1
ATOM 883 O O . LEU A 1 109 ? 9.547 -22.156 -13.062 1 34.88 109 LEU A O 1
ATOM 887 N N . GLY A 1 110 ? 10.484 -20.828 -13.555 1 31.11 110 GLY A N 1
ATOM 888 C CA . GLY A 1 110 ? 11.141 -21.531 -14.648 1 31.11 110 GLY A CA 1
ATOM 889 C C . GLY A 1 110 ? 12.484 -22.109 -14.25 1 31.11 110 GLY A C 1
ATOM 890 O O . GLY A 1 110 ? 13.047 -22.938 -14.984 1 31.11 110 GLY A O 1
ATOM 891 N N . TYR A 1 111 ? 13.664 -21.266 -13.867 1 29.73 111 TYR A N 1
ATOM 892 C CA . TYR A 1 111 ? 15.023 -21.719 -14.125 1 29.73 111 TYR A CA 1
ATOM 893 C C . TYR A 1 111 ? 15.391 -22.891 -13.219 1 29.73 111 TYR A C 1
ATOM 895 O O . TYR A 1 111 ? 14.773 -23.078 -12.172 1 29.73 111 TYR A O 1
ATOM 903 N N . SER A 1 112 ? 16.594 -23.703 -13.648 1 27.03 112 SER A N 1
ATOM 904 C CA . SER A 1 112 ? 17.547 -24.734 -13.234 1 27.03 112 SER A CA 1
ATOM 905 C C . SER A 1 112 ? 17.984 -24.516 -11.789 1 27.03 112 SER A C 1
ATOM 907 O O . SER A 1 112 ? 17.812 -23.438 -11.234 1 27.03 112 SER A O 1
ATOM 909 N N . ASP A 1 113 ? 19.125 -25.281 -11.227 1 28.34 113 ASP A N 1
ATOM 910 C CA . ASP A 1 113 ? 19.734 -25.828 -10.023 1 28.34 113 ASP A CA 1
ATOM 911 C C . ASP A 1 113 ? 20.281 -24.734 -9.117 1 28.34 113 ASP A C 1
ATOM 913 O O . ASP A 1 113 ? 21.078 -24.984 -8.227 1 28.34 113 ASP A O 1
ATOM 917 N N . TYR A 1 114 ? 20.234 -23.422 -9.375 1 24.47 114 TYR A N 1
ATOM 918 C CA . TYR A 1 114 ? 21.328 -22.812 -8.617 1 24.47 114 TYR A CA 1
ATOM 919 C C . TYR A 1 114 ? 21.078 -22.922 -7.121 1 24.47 114 TYR A C 1
ATOM 921 O O . TYR A 1 114 ? 19.969 -22.719 -6.652 1 24.47 114 TYR A O 1
ATOM 929 N N . PRO A 1 115 ? 21.938 -23.578 -6.348 1 25.81 115 PRO A N 1
ATOM 930 C CA . PRO A 1 115 ? 22 -23.859 -4.91 1 25.81 115 PRO A CA 1
ATOM 931 C C . PRO A 1 115 ? 21.922 -22.594 -4.062 1 25.81 115 PRO A C 1
ATOM 933 O O . PRO A 1 115 ? 22.906 -21.828 -4.008 1 25.81 115 PRO A O 1
ATOM 936 N N . ILE A 1 116 ? 21.125 -21.594 -4.375 1 24.3 116 ILE A N 1
ATOM 937 C CA . ILE A 1 116 ? 21.5 -20.344 -3.73 1 24.3 116 ILE A CA 1
ATOM 938 C C . ILE A 1 116 ? 21.359 -20.484 -2.217 1 24.3 116 ILE A C 1
ATOM 940 O O . ILE A 1 116 ? 20.328 -20.938 -1.718 1 24.3 116 ILE A O 1
ATOM 944 N N . GLY A 1 117 ? 22.359 -20.516 -1.464 1 22.39 117 GLY A N 1
ATOM 945 C CA . GLY A 1 117 ? 22.656 -20.438 -0.042 1 22.39 117 GLY A CA 1
ATOM 946 C C . GLY A 1 117 ? 21.984 -19.266 0.64 1 22.39 117 GLY A C 1
ATOM 947 O O . GLY A 1 117 ? 22.406 -18.125 0.469 1 22.39 117 GLY A O 1
ATOM 948 N N . TYR A 1 118 ? 20.781 -19.062 0.538 1 25.42 118 TYR A N 1
ATOM 949 C CA . TYR A 1 118 ? 20.141 -17.891 1.111 1 25.42 118 TYR A CA 1
ATOM 950 C C . TYR A 1 118 ? 20.375 -17.812 2.615 1 25.42 118 TYR A C 1
ATOM 952 O O . TYR A 1 118 ? 20.109 -18.781 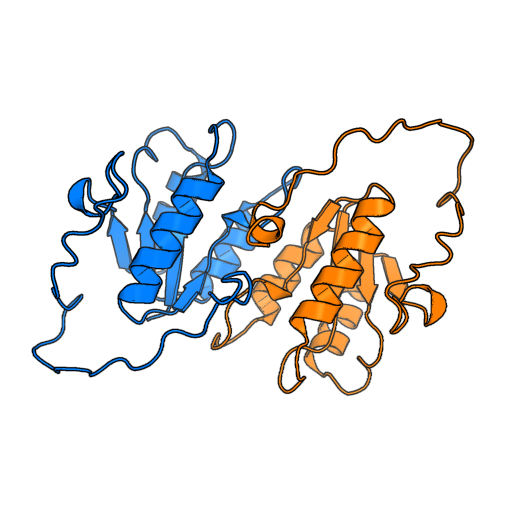3.338 1 25.42 118 TYR A O 1
ATOM 960 N N . GLY A 1 119 ? 21.359 -17.078 3.002 1 23.56 119 GLY A N 1
ATOM 961 C CA . GLY A 1 119 ? 21.703 -16.656 4.355 1 23.56 119 GLY A CA 1
ATOM 962 C C . GLY A 1 119 ? 20.5 -16.203 5.16 1 23.56 119 GLY A C 1
ATOM 963 O O . GLY A 1 119 ? 19.422 -16.016 4.609 1 23.56 119 GLY A O 1
ATOM 964 N N . ASN A 1 120 ? 20.781 -15.484 6.305 1 24.83 120 ASN A N 1
ATOM 965 C CA . ASN A 1 120 ? 20.156 -15.172 7.578 1 24.83 120 ASN A CA 1
ATOM 966 C C . ASN A 1 120 ? 18.938 -14.25 7.391 1 24.83 120 ASN A C 1
ATOM 968 O O . ASN A 1 120 ? 19.062 -13.172 6.812 1 24.83 120 ASN A O 1
ATOM 972 N N . TYR A 1 121 ? 17.875 -14.727 7.148 1 26.56 121 TYR A N 1
ATOM 973 C CA . TYR A 1 121 ? 16.578 -14.078 7.188 1 26.56 121 TYR A CA 1
ATOM 974 C C . TYR A 1 121 ? 16.484 -13.109 8.359 1 26.56 121 TYR A C 1
ATOM 976 O O . TYR A 1 121 ? 16.859 -13.445 9.484 1 26.56 121 TYR A O 1
ATOM 984 N N . TRP A 1 122 ? 16.641 -11.812 8.023 1 26.92 122 TRP A N 1
ATOM 985 C CA . TRP A 1 122 ? 16.453 -10.719 8.977 1 26.92 122 TRP A CA 1
ATOM 986 C C . TRP A 1 122 ? 15.312 -11.016 9.938 1 26.92 122 TRP A C 1
ATOM 988 O O . TRP A 1 122 ? 14.273 -11.547 9.531 1 26.92 122 TRP A O 1
ATOM 998 N N . GLU A 1 123 ? 15.656 -11.109 11.203 1 25.11 123 GLU A N 1
ATOM 999 C CA . GLU A 1 123 ? 14.875 -11.07 12.438 1 25.11 123 GLU A CA 1
ATOM 1000 C C . GLU A 1 123 ? 13.797 -10 12.383 1 25.11 123 GLU A C 1
ATOM 1002 O O . GLU A 1 123 ? 14.086 -8.828 12.141 1 25.11 123 GLU A O 1
ATOM 1007 N N . TYR A 1 124 ? 12.836 -10.164 11.656 1 25.12 124 TYR A N 1
ATOM 1008 C CA . TYR A 1 124 ? 11.734 -9.312 12.109 1 25.12 124 TYR A CA 1
ATOM 1009 C C . TYR A 1 124 ? 11.758 -9.148 13.617 1 25.12 124 TYR A C 1
ATOM 1011 O O . TYR A 1 124 ? 11.938 -10.117 14.359 1 25.12 124 TYR A O 1
ATOM 1019 N N . PRO A 1 125 ? 12.234 -7.984 14.102 1 26.58 125 PRO A N 1
ATOM 1020 C CA . PRO A 1 125 ? 12.391 -7.777 15.539 1 26.58 125 PRO A CA 1
ATOM 1021 C C . PRO A 1 125 ? 11.273 -8.422 16.359 1 26.58 125 PRO A C 1
ATOM 1023 O O . PRO A 1 125 ? 11.281 -8.344 17.594 1 26.58 125 PRO A O 1
ATOM 1026 N N . TRP A 1 126 ? 10.148 -8.867 15.883 1 23.94 126 TRP A N 1
ATOM 1027 C CA . TRP A 1 126 ? 9.344 -9.336 17.016 1 23.94 126 TRP A CA 1
ATOM 1028 C C . TRP A 1 126 ? 9.914 -10.633 17.578 1 23.94 126 TRP A C 1
ATOM 1030 O O . TRP A 1 126 ? 9.211 -11.375 18.281 1 23.94 126 TRP A O 1
ATOM 1040 N N . ARG A 1 127 ? 10.898 -11.195 16.859 1 23.14 127 ARG A N 1
ATOM 1041 C CA . ARG A 1 127 ? 11.352 -12.344 17.641 1 23.14 127 ARG A CA 1
ATOM 1042 C C . ARG A 1 127 ? 12.078 -11.891 18.891 1 23.14 127 ARG A C 1
ATOM 1044 O O . ARG A 1 127 ? 13.188 -11.352 18.812 1 23.14 127 ARG A O 1
ATOM 1051 N N . ARG A 1 128 ? 11.531 -11.359 19.984 1 20.72 128 ARG A N 1
ATOM 1052 C CA . ARG A 1 128 ? 12.227 -11.555 21.25 1 20.72 128 ARG A CA 1
ATOM 1053 C C . ARG A 1 128 ? 12.953 -12.898 21.281 1 20.72 128 ARG A C 1
ATOM 1055 O O . ARG A 1 128 ? 12.414 -13.906 20.812 1 20.72 128 ARG A O 1
ATOM 1062 N N . CYS A 1 129 ? 14.297 -12.836 21.5 1 18.8 129 CYS A N 1
ATOM 1063 C CA . CYS A 1 129 ? 15.516 -13.43 22.031 1 18.8 129 CYS A CA 1
ATOM 1064 C C . CYS A 1 129 ? 15.203 -14.391 23.172 1 18.8 129 CYS A C 1
ATOM 1066 O O . CYS A 1 129 ? 14.5 -14.031 24.109 1 18.8 129 CYS A O 1
ATOM 1068 N N . TRP A 1 130 ? 15.438 -15.711 23.016 1 18.39 130 TRP A N 1
ATOM 1069 C CA . TRP A 1 130 ? 15.703 -16.484 24.234 1 18.39 130 TRP A CA 1
ATOM 1070 C C . TRP A 1 130 ? 16.844 -15.867 25.031 1 18.39 130 TRP A C 1
ATOM 1072 O O . TRP A 1 130 ? 17.781 -15.305 24.453 1 18.39 130 TRP A O 1
ATOM 1082 N N . MET B 1 1 ? -11.57 11.75 7.559 1 96.19 1 MET B N 1
ATOM 1083 C CA . MET B 1 1 ? -10.922 11.984 6.273 1 96.19 1 MET B CA 1
ATOM 1084 C C . MET B 1 1 ? -10 10.82 5.914 1 96.19 1 MET B C 1
ATOM 1086 O O . MET B 1 1 ? -9.742 9.945 6.742 1 96.19 1 MET B O 1
ATOM 1090 N N . ARG B 1 2 ? -9.641 10.773 4.625 1 98.06 2 ARG B N 1
ATOM 1091 C CA . ARG B 1 2 ? -8.578 9.898 4.148 1 98.06 2 ARG B CA 1
ATOM 1092 C C . ARG B 1 2 ? -7.289 10.68 3.91 1 98.06 2 ARG B C 1
ATOM 1094 O O . ARG B 1 2 ? -7.297 11.695 3.207 1 98.06 2 ARG B O 1
ATOM 1101 N N . VAL B 1 3 ? -6.191 10.188 4.492 1 98.69 3 VAL B N 1
ATOM 1102 C CA . VAL B 1 3 ? -4.953 10.961 4.488 1 98.69 3 VAL B CA 1
ATOM 1103 C C . VAL B 1 3 ? -3.809 10.094 3.967 1 98.69 3 VAL B C 1
ATOM 1105 O O . VAL B 1 3 ? -3.605 8.977 4.438 1 98.69 3 VAL B O 1
ATOM 1108 N N . TYR B 1 4 ? -3.168 10.648 2.998 1 98.75 4 TYR B N 1
ATOM 1109 C CA . TYR B 1 4 ? -1.954 10.023 2.477 1 98.75 4 TYR B CA 1
ATOM 1110 C C . TYR B 1 4 ? -0.719 10.555 3.197 1 98.75 4 TYR B C 1
ATOM 1112 O O . TYR B 1 4 ? -0.563 11.766 3.371 1 98.75 4 TYR B O 1
ATOM 1120 N N . ILE B 1 5 ? 0.229 9.664 3.578 1 98.75 5 ILE B N 1
ATOM 1121 C CA . ILE B 1 5 ? 1.469 10.125 4.195 1 98.75 5 ILE B CA 1
ATOM 1122 C C . ILE B 1 5 ? 2.545 10.297 3.125 1 98.75 5 ILE B C 1
ATOM 1124 O O . ILE B 1 5 ? 2.871 9.344 2.408 1 98.75 5 ILE B O 1
ATOM 1128 N N . ALA B 1 6 ? 3.031 11.492 3.068 1 98.75 6 ALA B N 1
ATOM 1129 C CA . ALA B 1 6 ? 4.133 11.805 2.166 1 98.75 6 ALA B CA 1
ATOM 1130 C C . ALA B 1 6 ? 5.43 12.031 2.939 1 98.75 6 ALA B C 1
ATOM 1132 O O . ALA B 1 6 ? 5.438 12.727 3.961 1 98.75 6 ALA B O 1
ATOM 1133 N N . GLY B 1 7 ? 6.531 11.43 2.482 1 98.25 7 GLY B N 1
ATOM 1134 C CA . GLY B 1 7 ? 7.812 11.602 3.146 1 98.25 7 GLY B CA 1
ATOM 1135 C C . GLY B 1 7 ? 8.961 10.938 2.408 1 98.25 7 GLY B C 1
ATOM 1136 O O . GLY B 1 7 ? 8.734 10.086 1.544 1 98.25 7 GLY B O 1
ATOM 1137 N N . ALA B 1 8 ? 10.156 11.281 2.77 1 96.38 8 ALA B N 1
ATOM 1138 C CA . ALA B 1 8 ? 11.352 10.703 2.16 1 96.38 8 ALA B CA 1
ATOM 1139 C C . ALA B 1 8 ? 11.492 9.227 2.523 1 96.38 8 ALA B C 1
ATOM 1141 O O . ALA B 1 8 ? 11.312 8.844 3.682 1 96.38 8 ALA B O 1
ATOM 1142 N N . MET B 1 9 ? 11.797 8.453 1.483 1 93.81 9 MET B N 1
ATOM 1143 C CA . MET B 1 9 ? 11.938 7.02 1.721 1 93.81 9 MET B CA 1
ATOM 1144 C C . MET B 1 9 ? 13.305 6.523 1.266 1 93.81 9 MET B C 1
ATOM 1146 O O . MET B 1 9 ? 14.023 5.871 2.027 1 93.81 9 MET B O 1
ATOM 1150 N N . THR B 1 10 ? 13.625 6.875 -0.021 1 85.5 10 THR B N 1
ATOM 1151 C CA . THR B 1 10 ? 14.859 6.379 -0.619 1 85.5 10 THR B CA 1
ATOM 1152 C C . THR B 1 10 ? 16.078 6.98 0.074 1 85.5 10 THR B C 1
ATOM 1154 O O . THR B 1 10 ? 16.172 8.203 0.212 1 85.5 10 THR B O 1
ATOM 1157 N N . GLY B 1 11 ? 16.984 6.137 0.521 1 84.38 11 GLY B N 1
ATOM 1158 C CA . GLY B 1 11 ? 18.219 6.617 1.118 1 84.38 11 GLY B CA 1
ATOM 1159 C C . GLY B 1 11 ? 18.062 7.031 2.568 1 84.38 11 GLY B C 1
ATOM 1160 O O . GLY B 1 11 ? 18.984 7.59 3.164 1 84.38 11 GLY B O 1
ATOM 1161 N N . VAL B 1 12 ? 16.922 6.887 3.127 1 89.5 12 VAL B N 1
ATOM 1162 C CA . VAL B 1 12 ? 16.672 7.293 4.504 1 89.5 12 VAL B CA 1
ATOM 1163 C C . VAL B 1 12 ? 16.672 6.066 5.414 1 89.5 12 VAL B C 1
ATOM 1165 O O . VAL B 1 12 ? 15.891 5.133 5.207 1 89.5 12 VAL B O 1
ATOM 1168 N N . PHE B 1 13 ? 17.516 6.184 6.422 1 89 13 PHE B N 1
ATOM 1169 C CA . PHE B 1 13 ? 17.609 5.102 7.398 1 89 13 PHE B CA 1
ATOM 1170 C C . PHE B 1 13 ? 16.359 5.035 8.25 1 89 13 PHE B C 1
ATOM 1172 O O . PHE B 1 13 ? 15.852 6.062 8.711 1 89 13 PHE B O 1
ATOM 1179 N N . LYS B 1 14 ? 15.719 3.893 8.398 1 90.12 14 LYS B N 1
ATOM 1180 C CA . LYS B 1 14 ? 14.562 3.59 9.234 1 90.12 14 LYS B CA 1
ATOM 1181 C C . LYS B 1 14 ? 13.367 4.457 8.852 1 90.12 14 LYS B C 1
ATOM 1183 O O . LYS B 1 14 ? 12.617 4.914 9.719 1 90.12 14 LYS B O 1
ATOM 1188 N N . TYR B 1 15 ? 13.219 4.742 7.602 1 93.88 15 TYR B N 1
ATOM 1189 C CA . TYR B 1 15 ? 12.117 5.598 7.18 1 93.88 15 TYR B CA 1
ATOM 1190 C C . TYR B 1 15 ? 10.773 4.984 7.559 1 93.88 15 TYR B C 1
ATOM 1192 O O . TYR B 1 15 ? 9.82 5.703 7.863 1 93.88 15 TYR B O 1
ATOM 1200 N N . LYS B 1 16 ? 10.656 3.779 7.594 1 95.12 16 LYS B N 1
ATOM 1201 C CA . LYS B 1 16 ? 9.383 3.117 7.863 1 95.12 16 LYS B CA 1
ATOM 1202 C C . LYS B 1 16 ? 8.867 3.469 9.258 1 95.12 16 LYS B C 1
ATOM 1204 O O . LYS B 1 16 ? 7.656 3.611 9.461 1 95.12 16 LYS B O 1
ATOM 1209 N N . GLU B 1 17 ? 9.766 3.553 10.211 1 92.88 17 GLU B N 1
ATOM 1210 C CA . GLU B 1 17 ? 9.375 3.91 11.57 1 92.88 17 GLU B CA 1
ATOM 1211 C C . GLU B 1 17 ? 8.695 5.273 11.609 1 92.88 17 GLU B C 1
ATOM 1213 O O . GLU B 1 17 ? 7.695 5.457 12.312 1 92.88 17 GLU B O 1
ATOM 1218 N N . LYS B 1 18 ? 9.188 6.168 10.852 1 94.25 18 LYS B N 1
ATOM 1219 C CA . LYS B 1 18 ? 8.609 7.508 10.789 1 94.25 18 LYS B CA 1
ATOM 1220 C C . LYS B 1 18 ? 7.207 7.473 10.18 1 94.25 18 LYS B C 1
ATOM 1222 O O . LYS B 1 18 ? 6.301 8.156 10.648 1 94.25 18 LYS B O 1
ATOM 1227 N N . PHE B 1 19 ? 7.125 6.695 9.172 1 97.12 19 PHE B N 1
ATOM 1228 C CA . PHE B 1 19 ? 5.828 6.555 8.523 1 97.12 19 PHE B CA 1
ATOM 1229 C C . PHE B 1 19 ? 4.828 5.871 9.453 1 97.12 19 PHE B C 1
ATOM 1231 O O . PHE B 1 19 ? 3.662 6.262 9.508 1 97.12 19 PHE B O 1
ATOM 1238 N N . ILE B 1 20 ? 5.289 4.875 10.148 1 95.06 20 ILE B N 1
ATOM 1239 C CA . ILE B 1 20 ? 4.418 4.137 11.055 1 95.06 20 ILE B CA 1
ATOM 1240 C C . ILE B 1 20 ? 3.984 5.047 12.203 1 95.06 20 ILE B C 1
ATOM 1242 O O . ILE B 1 20 ? 2.812 5.051 12.594 1 95.06 20 ILE B O 1
ATOM 1246 N N . GLU B 1 21 ? 4.871 5.797 12.719 1 92.5 21 GLU B N 1
ATOM 1247 C CA . GLU B 1 21 ? 4.539 6.75 13.773 1 92.5 21 GLU B CA 1
ATOM 1248 C C . GLU B 1 21 ? 3.496 7.758 13.297 1 92.5 21 GLU B C 1
ATOM 1250 O O . GLU B 1 21 ? 2.531 8.047 14.008 1 92.5 21 GLU B O 1
ATOM 1255 N N . ALA B 1 22 ? 3.736 8.305 12.141 1 95.81 22 ALA B N 1
ATOM 1256 C CA . ALA B 1 22 ? 2.779 9.25 11.57 1 95.81 22 ALA B CA 1
ATOM 1257 C C . ALA B 1 22 ? 1.417 8.594 11.367 1 95.81 22 ALA B C 1
ATOM 1259 O O . ALA B 1 22 ? 0.381 9.203 11.648 1 95.81 22 ALA B O 1
ATOM 1260 N N . GLU B 1 23 ? 1.437 7.383 10.875 1 96.31 23 GLU B N 1
ATOM 1261 C CA . GLU B 1 23 ? 0.187 6.656 10.672 1 96.31 23 GLU B CA 1
ATOM 1262 C C . GLU B 1 23 ? -0.577 6.504 11.984 1 96.31 23 GLU B C 1
ATOM 1264 O O . GLU B 1 23 ? -1.786 6.734 12.039 1 96.31 23 GLU B O 1
ATOM 1269 N N . GLU B 1 24 ? 0.129 6.094 13.016 1 92.19 24 GLU B N 1
ATOM 1270 C CA . GLU B 1 24 ? -0.499 5.93 14.328 1 92.19 24 GLU B CA 1
ATOM 1271 C C . GLU B 1 24 ? -1.108 7.242 14.812 1 92.19 24 GLU B C 1
ATOM 1273 O O . GLU B 1 24 ? -2.227 7.258 15.336 1 92.19 24 GLU B O 1
ATOM 1278 N N . TYR B 1 25 ? -0.373 8.289 14.625 1 91.62 25 TYR B N 1
ATOM 1279 C CA . TYR B 1 25 ? -0.836 9.609 15.031 1 91.62 25 TYR B CA 1
ATOM 1280 C C . TYR B 1 25 ? -2.115 9.992 14.297 1 91.62 25 TYR B C 1
ATOM 1282 O O . TYR B 1 25 ? -3.119 10.336 14.922 1 91.62 25 TYR B O 1
ATOM 1290 N N . ILE B 1 26 ? -2.146 9.891 13.016 1 94.69 26 ILE B N 1
ATOM 1291 C CA . ILE B 1 26 ? -3.256 10.328 12.172 1 94.69 26 ILE B CA 1
ATOM 1292 C C . ILE B 1 26 ? -4.469 9.43 12.406 1 94.69 26 ILE B C 1
ATOM 1294 O O . ILE B 1 26 ? -5.602 9.906 12.477 1 94.69 26 ILE B O 1
ATOM 1298 N N . ARG B 1 27 ? -4.176 8.141 12.523 1 94.81 27 ARG B N 1
ATOM 1299 C CA . ARG B 1 27 ? -5.262 7.227 12.859 1 94.81 27 ARG B CA 1
ATOM 1300 C C . ARG B 1 27 ? -5.871 7.578 14.211 1 94.81 27 ARG B C 1
ATOM 1302 O O . ARG B 1 27 ? -7.086 7.477 14.398 1 94.81 27 ARG B O 1
ATOM 1309 N N . GLY B 1 28 ? -4.988 7.934 15.148 1 90.19 28 GLY B N 1
ATOM 1310 C CA . GLY B 1 28 ? -5.449 8.344 16.469 1 90.19 28 GLY B CA 1
ATOM 1311 C C . GLY B 1 28 ? -6.398 9.531 16.422 1 90.19 28 GLY B C 1
ATOM 1312 O O . GLY B 1 28 ? -7.211 9.711 17.328 1 90.19 28 GLY B O 1
ATOM 1313 N N . LEU B 1 29 ? -6.293 10.281 15.391 1 91.44 29 LEU B N 1
ATOM 1314 C CA . LEU B 1 29 ? -7.156 11.445 15.203 1 91.44 29 LEU B CA 1
ATOM 1315 C C . LEU B 1 29 ? -8.461 11.047 14.516 1 91.44 29 LEU B C 1
ATOM 1317 O O . LEU B 1 29 ? -9.305 11.898 14.242 1 91.44 29 LEU B O 1
ATOM 1321 N N . GLY B 1 30 ? -8.633 9.719 14.156 1 93.38 30 GLY B N 1
ATOM 1322 C CA . GLY B 1 30 ? -9.883 9.211 13.617 1 93.38 30 GLY B CA 1
ATOM 1323 C C . GLY B 1 30 ? -9.914 9.188 12.102 1 93.38 30 GLY B C 1
ATOM 1324 O O . GLY B 1 30 ? -10.984 9.094 11.492 1 93.38 30 GLY B O 1
ATOM 1325 N N . HIS B 1 31 ? -8.773 9.328 11.484 1 96.5 31 HIS B N 1
ATOM 1326 C CA . HIS B 1 31 ? -8.711 9.383 10.023 1 96.5 31 HIS B CA 1
ATOM 1327 C C . HIS B 1 31 ? -8.266 8.047 9.438 1 96.5 31 HIS B C 1
ATOM 1329 O O . HIS B 1 31 ? -7.68 7.223 10.141 1 96.5 31 HIS B O 1
ATOM 1335 N N . ILE B 1 32 ? -8.656 7.805 8.164 1 96.75 32 ILE B N 1
ATOM 1336 C CA . ILE B 1 32 ? -8.133 6.676 7.395 1 96.75 32 ILE B CA 1
ATOM 1337 C C . ILE B 1 32 ? -6.797 7.055 6.762 1 96.75 32 ILE B C 1
ATOM 1339 O O . ILE B 1 32 ? -6.645 8.156 6.23 1 96.75 32 ILE B O 1
ATOM 1343 N N . VAL B 1 33 ? -5.824 6.141 6.836 1 98.31 33 VAL B N 1
ATOM 1344 C CA . VAL B 1 33 ? -4.484 6.516 6.402 1 98.31 33 VAL B CA 1
ATOM 1345 C C . VAL B 1 33 ? -4.023 5.59 5.277 1 98.31 33 VAL B C 1
ATOM 1347 O O . VAL B 1 33 ? -4.164 4.367 5.375 1 98.31 33 VAL B O 1
ATOM 1350 N N . LEU B 1 34 ? -3.615 6.137 4.207 1 98.56 34 LEU B N 1
ATOM 1351 C CA . LEU B 1 34 ? -2.855 5.414 3.193 1 98.56 34 LEU B CA 1
ATOM 1352 C C . LEU B 1 34 ? -1.358 5.645 3.367 1 98.56 34 LEU B C 1
ATOM 1354 O O . LEU B 1 34 ? -0.875 6.766 3.207 1 98.56 34 LEU B O 1
ATOM 1358 N N . ASN B 1 35 ? -0.642 4.625 3.723 1 98.44 35 ASN B N 1
ATOM 1359 C CA . ASN B 1 35 ? 0.783 4.645 4.035 1 98.44 35 ASN B CA 1
ATOM 1360 C C . ASN B 1 35 ? 1.603 3.936 2.961 1 98.44 35 ASN B C 1
ATOM 1362 O O . ASN B 1 35 ? 1.571 2.709 2.859 1 98.44 35 ASN B O 1
ATOM 1366 N N . PRO B 1 36 ? 2.322 4.68 2.191 1 98.06 36 PRO B N 1
ATOM 1367 C CA . PRO B 1 36 ? 3.064 4.07 1.086 1 98.06 36 PRO B CA 1
ATOM 1368 C C . PRO B 1 36 ? 4.301 3.305 1.555 1 98.06 36 PRO B C 1
ATOM 1370 O O . PRO B 1 36 ? 4.918 2.58 0.77 1 98.06 36 PRO B O 1
ATOM 1373 N N . SER B 1 37 ? 4.688 3.416 2.803 1 96.31 37 SER B N 1
ATOM 1374 C CA . SER B 1 37 ? 5.934 2.82 3.275 1 96.31 37 SER B CA 1
ATOM 1375 C C . SER B 1 37 ? 5.844 1.297 3.293 1 96.31 37 SER B C 1
ATOM 1377 O O . SER B 1 37 ? 6.859 0.613 3.432 1 96.31 37 SER B O 1
ATOM 1379 N N . PHE B 1 38 ? 4.664 0.723 3.078 1 93.5 38 PHE B N 1
ATOM 1380 C CA . PHE B 1 38 ? 4.492 -0.725 3.045 1 93.5 38 PHE B CA 1
ATOM 1381 C C . PHE B 1 38 ? 4.785 -1.272 1.653 1 93.5 38 PHE B C 1
ATOM 1383 O O . PHE B 1 38 ? 4.863 -2.488 1.463 1 93.5 38 PHE B O 1
ATOM 1390 N N . LEU B 1 39 ? 4.898 -0.415 0.706 1 95.62 39 LEU B N 1
ATOM 1391 C CA . LEU B 1 39 ? 5.379 -0.858 -0.598 1 95.62 39 LEU B CA 1
ATOM 1392 C C . LEU B 1 39 ? 6.805 -1.389 -0.499 1 95.62 39 LEU B C 1
ATOM 1394 O O . LEU B 1 39 ? 7.617 -0.861 0.266 1 95.62 39 LEU B O 1
ATOM 1398 N N . PRO B 1 40 ? 7.09 -2.385 -1.273 1 94.06 40 PRO B N 1
ATOM 1399 C CA . PRO B 1 40 ? 8.438 -2.953 -1.218 1 94.06 40 PRO B CA 1
ATOM 1400 C C .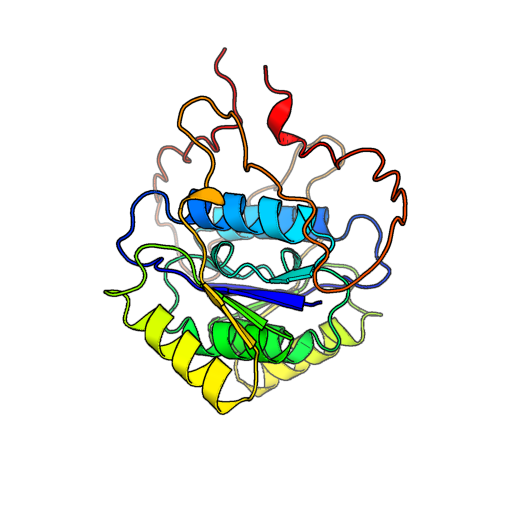 PRO B 1 40 ? 9.484 -2.055 -1.874 1 94.06 40 PRO B C 1
ATOM 1402 O O . PRO B 1 40 ? 9.141 -1.182 -2.676 1 94.06 40 PRO B O 1
ATOM 1405 N N . GLU B 1 41 ? 10.719 -2.289 -1.449 1 91.19 41 GLU B N 1
ATOM 1406 C CA . GLU B 1 41 ? 11.82 -1.647 -2.162 1 91.19 41 GLU B CA 1
ATOM 1407 C C . GLU B 1 41 ? 12.078 -2.32 -3.508 1 91.19 41 GLU B C 1
ATOM 1409 O O . GLU B 1 41 ? 11.641 -3.451 -3.734 1 91.19 41 GLU B O 1
ATOM 1414 N N . GLY B 1 42 ? 12.672 -1.576 -4.449 1 89.69 42 GLY B N 1
ATOM 1415 C CA . GLY B 1 42 ? 13.125 -2.201 -5.684 1 89.69 42 GLY B CA 1
ATOM 1416 C C . GLY B 1 42 ? 12.164 -2.006 -6.84 1 89.69 42 GLY B C 1
ATOM 1417 O O . GLY B 1 42 ? 12.312 -2.635 -7.891 1 89.69 42 GLY B O 1
ATOM 1418 N N . LEU B 1 43 ? 11.195 -1.136 -6.672 1 93.69 43 LEU B N 1
ATOM 1419 C CA . LEU B 1 43 ? 10.297 -0.836 -7.781 1 93.69 43 LEU B CA 1
ATOM 1420 C C . LEU B 1 43 ? 10.93 0.179 -8.727 1 93.69 43 LEU B C 1
ATOM 1422 O O . LEU B 1 43 ? 11.789 0.964 -8.328 1 93.69 43 LEU B O 1
ATOM 1426 N N . SER B 1 44 ? 10.484 0.097 -9.969 1 90 44 SER B N 1
ATOM 1427 C CA . SER B 1 44 ? 11 1.034 -10.961 1 90 44 SER B CA 1
ATOM 1428 C C . SER B 1 44 ? 10.406 2.426 -10.766 1 90 44 SER B C 1
ATOM 1430 O O . SER B 1 44 ? 11.078 3.432 -11.016 1 90 44 SER B O 1
ATOM 1432 N N . ASP B 1 45 ? 9.195 2.447 -10.367 1 91.12 45 ASP B N 1
ATOM 1433 C CA . ASP B 1 45 ? 8.5 3.715 -10.188 1 91.12 45 ASP B CA 1
ATOM 1434 C C . ASP B 1 45 ? 7.453 3.611 -9.078 1 91.12 45 ASP B C 1
ATOM 1436 O O . ASP B 1 45 ? 6.438 2.93 -9.234 1 91.12 45 ASP B O 1
ATOM 1440 N N . TYR B 1 46 ? 7.672 4.391 -8.133 1 94.25 46 TYR B N 1
ATOM 1441 C CA . TYR B 1 46 ? 6.738 4.418 -7.016 1 94.25 46 TYR B CA 1
ATOM 1442 C C . TYR B 1 46 ? 5.641 5.449 -7.254 1 94.25 46 TYR B C 1
ATOM 1444 O O . TYR B 1 46 ? 4.535 5.316 -6.723 1 94.25 46 TYR B O 1
ATOM 1452 N N . TYR B 1 47 ? 6.023 6.336 -8.047 1 97.12 47 TYR B N 1
ATOM 1453 C CA . TYR B 1 47 ? 5.215 7.547 -8.086 1 97.12 47 TYR B CA 1
ATOM 1454 C C . TYR B 1 47 ? 3.82 7.254 -8.625 1 97.12 47 TYR B C 1
ATOM 1456 O O . TYR B 1 47 ? 2.83 7.805 -8.141 1 97.12 47 TYR B O 1
ATOM 1464 N N . GLU B 1 48 ? 3.717 6.418 -9.578 1 97.12 48 GLU B N 1
ATOM 1465 C CA . GLU B 1 48 ? 2.402 6.117 -10.141 1 97.12 48 GLU B CA 1
ATOM 1466 C C . GLU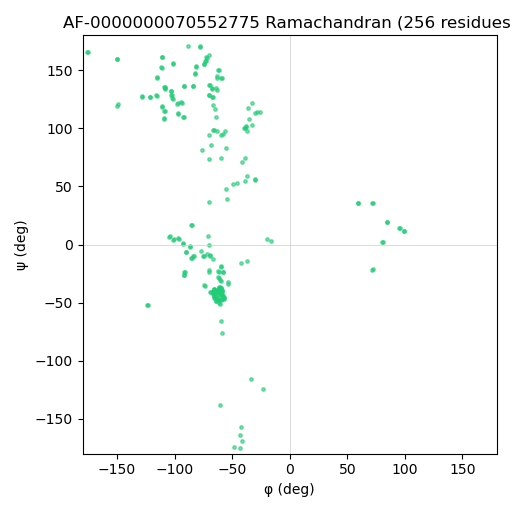 B 1 48 ? 1.488 5.484 -9.094 1 97.12 48 GLU B C 1
ATOM 1468 O O . GLU B 1 48 ? 0.292 5.781 -9.047 1 97.12 48 GLU B O 1
ATOM 1473 N N . ILE B 1 49 ? 2.002 4.641 -8.32 1 98 49 ILE B N 1
ATOM 1474 C CA . ILE B 1 49 ? 1.228 4.059 -7.227 1 98 49 ILE B CA 1
ATOM 1475 C C . ILE B 1 49 ? 0.879 5.141 -6.207 1 98 49 ILE B C 1
ATOM 1477 O O . ILE B 1 49 ? -0.268 5.238 -5.762 1 98 49 ILE B O 1
ATOM 1481 N N . ASN B 1 50 ? 1.882 5.98 -5.867 1 98.38 50 ASN B N 1
ATOM 1482 C CA . ASN B 1 50 ? 1.655 7.062 -4.918 1 98.38 50 ASN B CA 1
ATOM 1483 C C . ASN B 1 50 ? 0.556 8.008 -5.395 1 98.38 50 ASN B C 1
ATOM 1485 O O . ASN B 1 50 ? -0.302 8.414 -4.609 1 98.38 50 ASN B O 1
ATOM 1489 N N . LYS B 1 51 ? 0.561 8.273 -6.672 1 98.25 51 LYS B N 1
ATOM 1490 C CA . LYS B 1 51 ? -0.47 9.148 -7.238 1 98.25 51 LYS B CA 1
ATOM 1491 C C . LYS B 1 51 ? -1.857 8.531 -7.062 1 98.25 51 LYS B C 1
ATOM 1493 O O . LYS B 1 51 ? -2.807 9.227 -6.695 1 98.25 51 LYS B O 1
ATOM 1498 N N . ALA B 1 52 ? -1.946 7.309 -7.391 1 98.19 52 ALA B N 1
ATOM 1499 C CA . ALA B 1 52 ? -3.229 6.621 -7.262 1 98.19 52 ALA B CA 1
ATOM 1500 C C . ALA B 1 52 ? -3.705 6.621 -5.812 1 98.19 52 ALA B C 1
ATOM 1502 O O . ALA B 1 52 ? -4.902 6.754 -5.547 1 98.19 52 ALA B O 1
ATOM 1503 N N . MET B 1 53 ? -2.799 6.469 -4.883 1 98.56 53 MET B N 1
ATOM 1504 C CA . MET B 1 53 ? -3.146 6.535 -3.467 1 98.56 53 MET B CA 1
ATOM 1505 C C . MET B 1 53 ? -3.627 7.934 -3.092 1 98.56 53 MET B C 1
ATOM 1507 O O . MET B 1 53 ? -4.652 8.086 -2.426 1 98.56 53 MET B O 1
ATOM 1511 N N . ILE B 1 54 ? -2.898 8.914 -3.547 1 98.62 54 ILE B N 1
ATOM 1512 C CA . ILE B 1 54 ? -3.26 10.297 -3.256 1 98.62 54 ILE B CA 1
ATOM 1513 C C . ILE B 1 54 ? -4.648 10.602 -3.816 1 98.62 54 ILE B C 1
ATOM 1515 O O . ILE B 1 54 ? -5.457 11.266 -3.166 1 98.62 54 ILE B O 1
ATOM 1519 N N . ASP B 1 55 ? -4.953 10.055 -4.945 1 98.38 55 ASP B N 1
ATOM 1520 C CA . ASP B 1 55 ? -6.238 10.297 -5.598 1 98.38 55 ASP B CA 1
ATOM 1521 C C . ASP B 1 55 ? -7.395 9.789 -4.73 1 98.38 55 ASP B C 1
ATOM 1523 O O . ASP B 1 55 ? -8.523 10.25 -4.867 1 98.38 55 ASP B O 1
ATOM 1527 N N . GLN B 1 56 ? -7.152 8.875 -3.852 1 98 56 GLN B N 1
ATOM 1528 C CA . GLN B 1 56 ? -8.195 8.336 -2.988 1 98 56 GLN B CA 1
ATOM 1529 C C . GLN B 1 56 ? -8.273 9.094 -1.671 1 98 56 GLN B C 1
ATOM 1531 O O . GLN B 1 56 ? -9.094 8.773 -0.807 1 98 56 GLN B O 1
ATOM 1536 N N . CYS B 1 57 ? -7.453 10.094 -1.498 1 98.06 57 CYS B N 1
ATOM 1537 C CA . CYS B 1 57 ? -7.355 10.797 -0.221 1 98.06 57 CYS B CA 1
ATOM 1538 C C . CYS B 1 57 ? -7.902 12.211 -0.332 1 98.06 57 CYS B C 1
ATOM 1540 O O . CYS B 1 57 ? -8.062 12.734 -1.436 1 98.06 57 CYS B O 1
ATOM 1542 N N . ASP B 1 58 ? -8.188 12.711 0.862 1 98.38 58 ASP B N 1
ATOM 1543 C CA . ASP B 1 58 ? -8.648 14.094 0.977 1 98.38 58 ASP B CA 1
ATOM 1544 C C . ASP B 1 58 ? -7.469 15.039 1.216 1 98.38 58 ASP B C 1
ATOM 1546 O O . ASP B 1 58 ? -7.543 16.219 0.882 1 98.38 58 ASP B O 1
ATOM 1550 N N . ALA B 1 59 ? -6.445 14.539 1.774 1 98.75 59 ALA B N 1
ATOM 1551 C CA . ALA B 1 59 ? -5.285 15.32 2.184 1 98.75 59 ALA B CA 1
ATOM 1552 C C . ALA B 1 59 ? -4.008 14.484 2.123 1 98.75 59 ALA B C 1
ATOM 1554 O O . ALA B 1 59 ? -4.066 13.258 2.061 1 98.75 59 ALA B O 1
ATOM 1555 N N . ILE B 1 60 ? -2.934 15.18 2.068 1 98.81 60 ILE B N 1
ATOM 1556 C CA . ILE B 1 60 ? -1.657 14.523 2.324 1 98.81 60 ILE B CA 1
ATOM 1557 C C . ILE B 1 60 ? -1.025 15.102 3.59 1 98.81 60 ILE B C 1
ATOM 1559 O O . ILE B 1 60 ? -1.192 16.281 3.889 1 98.81 60 ILE B O 1
ATOM 1563 N N . TYR B 1 61 ? -0.37 14.242 4.316 1 98.69 61 TYR B N 1
ATOM 1564 C CA . TYR B 1 61 ? 0.418 14.594 5.492 1 98.69 61 TYR B CA 1
ATOM 1565 C C . TYR B 1 61 ? 1.908 14.438 5.219 1 98.69 61 TYR B C 1
ATOM 1567 O O . TYR B 1 61 ? 2.402 13.32 5.055 1 98.69 61 TYR B O 1
ATOM 1575 N N . VAL B 1 62 ? 2.576 15.602 5.266 1 98.69 62 VAL B N 1
ATOM 1576 C CA . VAL B 1 62 ? 3.971 15.641 4.84 1 98.69 62 VAL B CA 1
ATOM 1577 C C . VAL B 1 62 ? 4.887 15.555 6.062 1 98.69 62 VAL B C 1
ATOM 1579 O O . VAL B 1 62 ? 4.84 16.422 6.941 1 98.69 62 VAL B O 1
ATOM 1582 N N . LEU B 1 63 ? 5.73 14.516 6.055 1 97.69 63 LEU B N 1
ATOM 1583 C CA . LEU B 1 63 ? 6.633 14.289 7.18 1 97.69 63 LEU B CA 1
ATOM 1584 C C . LEU B 1 63 ? 7.75 15.32 7.203 1 97.69 63 LEU B C 1
ATOM 1586 O O . LEU B 1 63 ? 8.094 15.898 6.168 1 97.69 63 LEU B O 1
ATOM 1590 N N . LEU B 1 64 ? 8.344 15.43 8.352 1 95.31 64 LEU B N 1
ATOM 1591 C CA . LEU B 1 64 ? 9.516 16.281 8.523 1 95.31 64 LEU B CA 1
ATOM 1592 C C . LEU B 1 64 ? 10.672 15.805 7.645 1 95.31 64 LEU B C 1
ATOM 1594 O O . LEU B 1 64 ? 10.727 14.633 7.273 1 95.31 64 LEU B O 1
ATOM 1598 N N . ASN B 1 65 ? 11.555 16.75 7.191 1 94 65 ASN B N 1
ATOM 1599 C CA . ASN B 1 65 ? 12.805 16.484 6.492 1 94 65 ASN B CA 1
ATOM 1600 C C . ASN B 1 65 ? 12.555 15.992 5.07 1 94 65 ASN B C 1
ATOM 1602 O O . ASN B 1 65 ? 13.273 15.109 4.586 1 94 65 ASN B O 1
ATOM 1606 N N . TYR B 1 66 ? 11.523 16.531 4.453 1 96 66 TYR B N 1
ATOM 1607 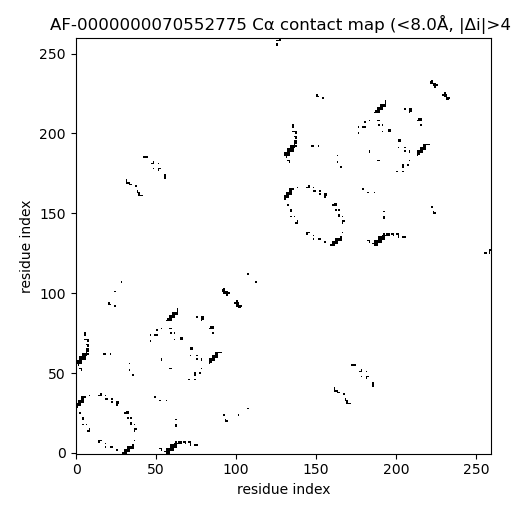C CA . TYR B 1 66 ? 11.18 16.109 3.096 1 96 66 TYR B CA 1
ATOM 1608 C C . TYR B 1 66 ? 11.898 16.984 2.064 1 96 66 TYR B C 1
ATOM 1610 O O . TYR B 1 66 ? 11.891 16.672 0.872 1 96 66 TYR B O 1
ATOM 1618 N N . GLU B 1 67 ? 12.57 18 2.465 1 94.69 67 GLU B N 1
ATOM 1619 C CA . GLU B 1 67 ? 13.031 19.078 1.604 1 94.69 67 GLU B CA 1
ATOM 1620 C C . GLU B 1 67 ? 13.984 18.562 0.531 1 94.69 67 GLU B C 1
ATOM 1622 O O . GLU B 1 67 ? 14.055 19.125 -0.564 1 94.69 67 GLU B O 1
ATOM 1627 N N . ASN B 1 68 ? 14.719 17.484 0.795 1 93.75 68 ASN B N 1
ATOM 1628 C CA . ASN B 1 68 ? 15.672 16.984 -0.184 1 93.75 68 ASN B CA 1
ATOM 1629 C C . ASN B 1 68 ? 15.117 15.789 -0.947 1 93.75 68 ASN B C 1
ATOM 1631 O O . ASN B 1 68 ? 15.828 15.172 -1.745 1 93.75 68 ASN B O 1
ATOM 1635 N N . SER B 1 69 ? 13.984 15.492 -0.706 1 96.06 69 SER B N 1
ATOM 1636 C CA . SER B 1 69 ? 13.359 14.352 -1.379 1 96.06 69 SER B CA 1
ATOM 1637 C C . SER B 1 69 ? 12.625 14.797 -2.639 1 96.06 69 SER B C 1
ATOM 1639 O O . SER B 1 69 ? 11.562 15.422 -2.559 1 96.06 69 SER B O 1
ATOM 1641 N N . LYS B 1 70 ? 13.141 14.453 -3.785 1 95.44 70 LYS B N 1
ATOM 1642 C CA . LYS B 1 70 ? 12.484 14.766 -5.051 1 95.44 70 LYS B CA 1
ATOM 1643 C C . LYS B 1 70 ? 11.117 14.102 -5.137 1 95.44 70 LYS B C 1
ATOM 1645 O O . LYS B 1 70 ? 10.156 14.695 -5.637 1 95.44 70 LYS B O 1
ATOM 1650 N N . GLY B 1 71 ? 11.031 12.906 -4.617 1 96.56 71 GLY B N 1
ATOM 1651 C CA . GLY B 1 71 ? 9.773 12.18 -4.648 1 96.56 71 GLY B CA 1
ATOM 1652 C C . GLY B 1 71 ? 8.672 12.836 -3.838 1 96.56 71 GLY B C 1
ATOM 1653 O O . GLY B 1 71 ? 7.551 12.992 -4.316 1 96.56 71 GLY B O 1
ATOM 1654 N N . THR B 1 72 ? 9 13.258 -2.678 1 98.12 72 THR B N 1
ATOM 1655 C CA . THR B 1 72 ? 8.008 13.891 -1.818 1 98.12 72 THR B CA 1
ATOM 1656 C C . THR B 1 72 ? 7.547 15.219 -2.418 1 98.12 72 THR B C 1
ATOM 1658 O O . THR B 1 72 ? 6.355 15.539 -2.387 1 98.12 72 THR B O 1
ATOM 1661 N N . LYS B 1 73 ? 8.484 15.953 -2.945 1 98.25 73 LYS B N 1
ATOM 1662 C CA . LYS B 1 73 ? 8.141 17.234 -3.566 1 98.25 73 LYS B CA 1
ATOM 1663 C C . LYS B 1 73 ? 7.172 17.031 -4.73 1 98.25 73 LYS B C 1
ATOM 1665 O O . LYS B 1 73 ? 6.234 17.812 -4.906 1 98.25 73 LYS B O 1
ATOM 1670 N N . LYS B 1 74 ? 7.367 15.992 -5.477 1 98.12 74 LYS B N 1
ATOM 1671 C CA . LYS B 1 74 ? 6.445 15.648 -6.555 1 98.12 74 LYS B CA 1
ATOM 1672 C C . LYS B 1 74 ? 5.055 15.328 -6.012 1 98.12 74 LYS B C 1
ATOM 1674 O O . LYS B 1 74 ? 4.047 15.727 -6.602 1 98.12 74 LYS B O 1
ATOM 1679 N N . GLU B 1 75 ? 5.059 14.641 -4.914 1 98.62 75 GLU B N 1
ATOM 1680 C CA . GLU B 1 75 ? 3.785 14.289 -4.297 1 98.62 75 GLU B CA 1
ATOM 1681 C C . GLU B 1 75 ? 3.047 15.531 -3.807 1 98.62 75 GLU B C 1
ATOM 1683 O O . GLU B 1 75 ? 1.833 15.648 -3.986 1 98.62 75 GLU B O 1
ATOM 1688 N N . ILE B 1 76 ? 3.754 16.453 -3.264 1 98.75 76 ILE B N 1
ATOM 1689 C CA . ILE B 1 76 ? 3.164 17.703 -2.801 1 98.75 76 ILE B CA 1
ATOM 1690 C C . ILE B 1 76 ? 2.6 18.484 -3.988 1 98.75 76 ILE B C 1
ATOM 1692 O O . ILE B 1 76 ? 1.452 18.938 -3.953 1 98.75 76 ILE B O 1
ATOM 1696 N N . GLU B 1 77 ? 3.379 18.609 -4.973 1 98.69 77 GLU B N 1
ATOM 1697 C CA . GLU B 1 77 ? 2.939 19.312 -6.172 1 98.69 77 GLU B CA 1
ATOM 1698 C C . GLU B 1 77 ? 1.678 18.672 -6.754 1 98.69 77 GLU B C 1
ATOM 1700 O O . GLU B 1 77 ? 0.731 19.391 -7.109 1 98.69 77 GLU B O 1
ATOM 1705 N N . TYR B 1 78 ? 1.705 17.375 -6.812 1 98.81 78 TYR B N 1
ATOM 1706 C CA . TYR B 1 78 ? 0.549 16.672 -7.344 1 98.81 78 TYR B CA 1
ATOM 1707 C C . TYR B 1 78 ? -0.682 16.906 -6.477 1 98.81 78 TYR B C 1
ATOM 1709 O O . TYR B 1 78 ? -1.77 17.172 -6.992 1 98.81 78 TYR B O 1
ATOM 1717 N N . ALA B 1 79 ? -0.537 16.781 -5.219 1 98.75 79 ALA B N 1
ATOM 1718 C CA . ALA B 1 79 ? -1.639 17 -4.285 1 98.75 79 ALA B CA 1
ATOM 1719 C C . ALA B 1 79 ? -2.227 18.406 -4.449 1 98.75 79 ALA B C 1
ATOM 1721 O O . ALA B 1 79 ? -3.447 18.562 -4.52 1 98.75 79 ALA B O 1
ATOM 1722 N N . GLU B 1 80 ? -1.337 19.375 -4.516 1 98.5 80 GLU B N 1
ATOM 1723 C CA . GLU B 1 80 ? -1.777 20.75 -4.707 1 98.5 80 GLU B CA 1
ATOM 1724 C C . GLU B 1 80 ? -2.523 20.906 -6.027 1 98.5 80 GLU B C 1
ATOM 1726 O O . GLU B 1 80 ? -3.594 21.531 -6.07 1 98.5 80 GLU B O 1
ATOM 1731 N N . SER B 1 81 ? -2.029 20.328 -7.039 1 98.44 81 SER B N 1
ATOM 1732 C CA . SER B 1 81 ? -2.598 20.5 -8.375 1 98.44 81 SER B CA 1
ATOM 1733 C C . SER B 1 81 ? -3.953 19.797 -8.484 1 98.44 81 SER B C 1
ATOM 1735 O O . SER B 1 81 ? -4.77 20.156 -9.336 1 98.44 81 SER B O 1
ATOM 1737 N N . THR B 1 82 ? -4.191 18.844 -7.648 1 98.19 82 THR B N 1
ATOM 1738 C CA . THR B 1 82 ? -5.438 18.078 -7.715 1 98.19 82 THR B CA 1
ATOM 1739 C C . THR B 1 82 ? -6.391 18.5 -6.602 1 98.19 82 THR B C 1
ATOM 1741 O O . THR B 1 82 ? -7.398 17.828 -6.352 1 98.19 82 THR B O 1
ATOM 1744 N N . GLY B 1 83 ? -6.051 19.516 -5.875 1 98 83 GLY B N 1
ATOM 1745 C CA . GLY B 1 83 ? -6.961 20.141 -4.93 1 98 83 GLY B CA 1
ATOM 1746 C C . GLY B 1 83 ? -6.984 19.453 -3.576 1 98 83 GLY B C 1
ATOM 1747 O O . GLY B 1 83 ? -7.949 19.578 -2.824 1 98 83 GLY B O 1
ATOM 1748 N N . LYS B 1 84 ? -6.012 18.719 -3.283 1 98.38 84 LYS B N 1
ATOM 1749 C CA . LYS B 1 84 ? -5.922 18.078 -1.978 1 98.38 84 LYS B CA 1
ATOM 1750 C C . LYS B 1 84 ? -5.363 19.031 -0.927 1 98.38 84 LYS B C 1
ATOM 1752 O O . LYS B 1 84 ? -4.539 19.891 -1.239 1 98.38 84 LYS B O 1
ATOM 1757 N N . GLN B 1 85 ? -5.824 18.875 0.285 1 98.5 85 GLN B N 1
ATOM 1758 C CA . GLN B 1 85 ? -5.219 19.609 1.392 1 98.5 85 GLN B CA 1
ATOM 1759 C C . GLN B 1 85 ? -3.811 19.094 1.683 1 98.5 85 GLN B C 1
ATOM 1761 O O . GLN B 1 85 ? -3.564 17.891 1.675 1 98.5 85 GLN B O 1
ATOM 1766 N N . VAL B 1 86 ? -2.941 20.031 1.908 1 98.62 86 VAL B N 1
ATOM 1767 C CA . VAL B 1 86 ? -1.575 19.672 2.273 1 98.62 86 VAL B CA 1
ATOM 1768 C C . VAL B 1 86 ? -1.312 20.062 3.727 1 98.62 86 VAL B C 1
ATOM 1770 O O . VAL B 1 86 ? -1.401 21.234 4.09 1 98.62 86 VAL B O 1
ATOM 1773 N N . ILE B 1 87 ? -1 19.062 4.539 1 98 87 ILE B N 1
ATOM 1774 C CA . ILE B 1 87 ? -0.725 19.25 5.961 1 98 87 ILE B CA 1
ATOM 1775 C C . ILE B 1 87 ? 0.724 18.859 6.258 1 98 87 ILE B C 1
ATOM 1777 O O . ILE B 1 87 ? 1.182 17.781 5.875 1 98 87 ILE B O 1
ATOM 1781 N N . TYR B 1 88 ? 1.39 19.781 6.922 1 96.81 88 TYR B N 1
ATOM 1782 C CA . TYR B 1 88 ? 2.789 19.516 7.234 1 96.81 88 TYR B CA 1
ATOM 1783 C C . TYR B 1 88 ? 2.957 19.109 8.695 1 96.81 88 TYR B C 1
ATOM 1785 O O . TYR B 1 88 ? 2.389 19.75 9.586 1 96.81 88 TYR B O 1
ATOM 1793 N N . GLN B 1 89 ? 3.662 18.094 8.844 1 95.31 89 GLN B N 1
ATOM 1794 C CA . GLN B 1 89 ? 3.984 17.609 10.18 1 95.31 89 GLN B CA 1
ATOM 1795 C C . GLN B 1 89 ? 4.73 18.688 10.977 1 95.31 89 GLN B C 1
ATOM 1797 O O . GLN B 1 89 ? 5.594 19.375 10.438 1 95.31 89 GLN B O 1
ATOM 1802 N N . ASN B 1 90 ? 4.41 18.719 12.273 1 89.5 90 ASN B N 1
ATOM 1803 C CA . ASN B 1 90 ? 5.117 19.578 13.211 1 89.5 90 ASN B CA 1
ATOM 1804 C C . ASN B 1 90 ? 5.961 18.781 14.188 1 89.5 90 ASN B C 1
ATOM 1806 O O . ASN B 1 90 ? 5.66 17.609 14.469 1 89.5 90 ASN B O 1
ATOM 1810 N N . SER B 1 91 ? 7.07 19.469 14.664 1 82.31 91 SER B N 1
ATOM 1811 C CA . SER B 1 91 ? 7.996 18.797 15.57 1 82.31 91 SER B CA 1
ATOM 1812 C C . SER B 1 91 ? 7.293 18.328 16.844 1 82.31 91 SER B C 1
ATOM 1814 O O . SER B 1 91 ? 7.738 17.391 17.484 1 82.31 91 SER B O 1
ATOM 1816 N N . THR B 1 92 ? 6.191 18.844 17.156 1 77.44 92 THR B N 1
ATOM 1817 C CA . THR B 1 92 ? 5.465 18.484 18.359 1 77.44 92 THR B CA 1
ATOM 1818 C C . THR B 1 92 ? 4.637 17.219 18.141 1 77.44 92 THR B C 1
ATOM 1820 O O . THR B 1 92 ? 4.125 16.641 19.109 1 77.44 92 THR B O 1
ATOM 1823 N N . GLU B 1 93 ? 4.531 16.797 16.969 1 80.62 93 GLU B N 1
ATOM 1824 C CA . GLU B 1 93 ? 3.711 15.641 16.625 1 80.62 93 GLU B CA 1
ATOM 1825 C C . GLU B 1 93 ? 4.551 14.367 16.547 1 80.62 93 GLU B C 1
ATOM 1827 O O . GLU B 1 93 ? 4.043 13.305 16.172 1 80.62 93 GLU B O 1
ATOM 1832 N N . VAL B 1 94 ? 5.828 14.484 16.891 1 79.75 94 VAL B N 1
ATOM 1833 C CA . VAL B 1 94 ? 6.738 13.344 16.828 1 79.75 94 VAL B CA 1
ATOM 1834 C C . VAL B 1 94 ? 7.086 12.875 18.234 1 79.75 94 VAL B C 1
ATOM 1836 O O . VAL B 1 94 ? 7.18 13.68 19.156 1 79.75 94 VAL B O 1
ATOM 1839 N N . ARG B 1 95 ? 7.039 11.516 18.375 1 73.75 95 ARG B N 1
ATOM 1840 C CA . ARG B 1 95 ? 7.352 10.945 19.672 1 73.75 95 ARG B CA 1
ATOM 1841 C C . ARG B 1 95 ? 8.797 11.227 20.062 1 73.75 95 ARG B C 1
ATOM 1843 O O . ARG B 1 95 ? 9.688 11.219 19.219 1 73.75 95 ARG B O 1
ATOM 1850 N N . ASP B 1 96 ? 8.938 11.672 21.391 1 63.84 96 ASP B N 1
ATOM 1851 C CA . ASP B 1 96 ? 10.297 11.867 21.891 1 63.84 96 ASP B CA 1
ATOM 1852 C C . ASP B 1 96 ? 10.953 10.539 22.25 1 63.84 96 ASP B C 1
ATOM 1854 O O . ASP B 1 96 ? 10.352 9.477 22.078 1 63.84 96 ASP B O 1
ATOM 1858 N N . GLN B 1 97 ? 12.266 10.539 22.531 1 56.5 97 GLN B N 1
ATOM 1859 C CA . GLN B 1 97 ? 13.086 9.375 22.828 1 56.5 97 GLN B CA 1
ATOM 1860 C C . GLN B 1 97 ? 12.477 8.555 23.969 1 56.5 97 GLN B C 1
ATOM 1862 O O . GLN B 1 97 ? 12.703 7.344 24.062 1 56.5 97 GLN B O 1
ATOM 1867 N N . ASN B 1 98 ? 11.852 9.133 24.859 1 52.28 98 ASN B N 1
ATOM 1868 C CA . ASN B 1 98 ? 11.305 8.445 26.016 1 52.28 98 ASN B CA 1
ATOM 1869 C C . ASN B 1 98 ? 9.922 7.867 25.734 1 52.28 98 ASN B C 1
ATOM 1871 O O . ASN B 1 98 ? 9.281 7.301 26.625 1 52.28 98 ASN B O 1
ATOM 1875 N N . GLY B 1 99 ? 9.523 7.738 24.531 1 53.59 99 GLY B N 1
ATOM 1876 C CA . GLY B 1 99 ? 8.227 7.199 24.156 1 53.59 99 GLY B CA 1
ATOM 1877 C C . GLY B 1 99 ? 7.078 8.133 24.469 1 53.59 99 GLY B C 1
ATOM 1878 O O . GLY B 1 99 ? 5.914 7.754 24.344 1 53.59 99 GLY B O 1
ATOM 1879 N N . ASN B 1 100 ? 7.32 9.148 25.5 1 50.47 100 ASN B N 1
ATOM 1880 C CA . ASN B 1 100 ? 6.305 10.102 25.938 1 50.47 100 ASN B CA 1
ATOM 1881 C C . ASN B 1 100 ? 5.75 10.914 24.766 1 50.47 100 ASN B C 1
ATOM 1883 O O . ASN B 1 100 ? 6.512 11.383 23.922 1 50.47 100 ASN B O 1
ATOM 1887 N N . SER B 1 101 ? 4.668 10.391 24.391 1 46.84 101 SER B N 1
ATOM 1888 C CA . SER B 1 101 ? 3.943 10.797 23.188 1 46.84 101 SER B CA 1
ATOM 1889 C C . SER B 1 101 ? 3.793 12.312 23.109 1 46.84 101 SER B C 1
ATOM 1891 O O . SER B 1 101 ? 4.039 13.016 24.094 1 46.84 101 SER B O 1
ATOM 1893 N N . TRP B 1 102 ? 2.953 12.625 21.969 1 47.03 102 TRP B N 1
ATOM 1894 C CA . TRP B 1 102 ? 2.365 13.727 21.203 1 47.03 102 TRP B CA 1
ATOM 1895 C C . TRP B 1 102 ? 1.468 14.578 22.094 1 47.03 102 TRP B C 1
ATOM 1897 O O . TRP B 1 102 ? 0.738 14.055 22.938 1 47.03 102 TRP B O 1
ATOM 1907 N N . SER B 1 103 ? 1.905 15.594 22.656 1 41.25 103 SER B N 1
ATOM 1908 C CA . SER B 1 103 ? 0.855 16.5 23.125 1 41.25 103 SER B CA 1
ATOM 1909 C C . SER B 1 103 ? -0.379 16.406 22.234 1 41.25 103 SER B C 1
ATOM 1911 O O . SER B 1 103 ? -0.347 16.844 21.078 1 41.25 103 SER B O 1
ATOM 1913 N N . TRP B 1 104 ? -0.97 15.234 22.031 1 39.34 104 TRP B N 1
ATOM 1914 C CA . TRP B 1 104 ? -2.244 15.18 21.312 1 39.34 104 TRP B CA 1
ATOM 1915 C C . TRP B 1 104 ? -3.115 16.375 21.672 1 39.34 104 TRP B C 1
ATOM 1917 O O . TRP B 1 104 ? -3.596 16.484 22.812 1 39.34 104 TRP B O 1
ATOM 1927 N N . VAL B 1 105 ? -2.676 17.484 21.453 1 35.25 105 VAL B N 1
ATOM 1928 C CA . VAL B 1 105 ? -3.662 18.562 21.469 1 35.25 105 VAL B CA 1
ATOM 1929 C C . VAL B 1 105 ? -4.957 18.078 20.812 1 35.25 105 VAL B C 1
ATOM 1931 O O . VAL B 1 105 ? -4.934 17.469 19.75 1 35.25 105 VAL B O 1
ATOM 1934 N N . ASN B 1 106 ? -6.07 17.656 21.516 1 34.19 106 ASN B N 1
ATOM 1935 C CA . ASN B 1 106 ? -7.5 17.703 21.234 1 34.19 106 ASN B CA 1
ATOM 1936 C C . ASN B 1 106 ? -7.828 18.688 20.109 1 34.19 106 ASN B C 1
ATOM 1938 O O . ASN B 1 106 ? -8.828 19.406 20.188 1 34.19 106 ASN B O 1
ATOM 1942 N N . ARG B 1 107 ? -7.023 19.25 19.547 1 30.31 107 ARG B N 1
ATOM 1943 C CA . ARG B 1 107 ? -7.707 20.281 18.766 1 30.31 107 ARG B CA 1
ATOM 1944 C C . ARG B 1 107 ? -8.57 19.641 17.688 1 30.31 107 ARG B C 1
ATOM 1946 O O . ARG B 1 107 ? -8.086 18.859 16.875 1 30.31 107 ARG B O 1
ATOM 1953 N N . PRO B 1 108 ? -9.945 19.484 17.922 1 29.05 108 PRO B N 1
ATOM 1954 C CA . PRO B 1 108 ? -10.883 19.156 16.844 1 29.05 108 PRO B CA 1
ATOM 1955 C C . PRO B 1 108 ? -10.422 19.656 15.484 1 29.05 108 PRO B C 1
ATOM 1957 O O . PRO B 1 108 ? -9.844 20.75 15.383 1 29.05 108 PRO B O 1
ATOM 1960 N N . LEU B 1 109 ? -10.094 18.984 14.523 1 31.92 109 LEU B N 1
ATOM 1961 C CA . LEU B 1 109 ? -10.273 19.734 13.281 1 31.92 109 LEU B CA 1
ATOM 1962 C C . LEU B 1 109 ? -11.469 20.672 13.391 1 31.92 109 LEU B C 1
ATOM 1964 O O . LEU B 1 109 ? -11.359 21.859 13.07 1 31.92 109 LEU B O 1
ATOM 1968 N N . GLY B 1 110 ? -12.617 21.031 13.031 1 28.83 110 GLY B N 1
ATOM 1969 C CA . GLY B 1 110 ? -13.328 22.062 13.75 1 28.83 110 GLY B CA 1
ATOM 1970 C C . GLY B 1 110 ? -13.562 21.734 15.211 1 28.83 110 GLY B C 1
ATOM 1971 O O . GLY B 1 110 ? -13.422 22.594 16.078 1 28.83 110 GLY B O 1
ATOM 1972 N N . TYR B 1 111 ? -14.695 20.703 15.516 1 28.14 111 TYR B N 1
ATOM 1973 C CA . TYR B 1 111 ? -15.945 20.516 16.234 1 28.14 111 TYR B CA 1
ATOM 1974 C C . TYR B 1 111 ? -15.688 20.016 17.656 1 28.14 111 TYR B C 1
ATOM 1976 O O . TYR B 1 111 ? -14.617 19.484 17.953 1 28.14 111 TYR B O 1
ATOM 1984 N N . SER B 1 112 ? -16.969 20.016 18.562 1 26.28 112 SER B N 1
ATOM 1985 C CA . SER B 1 112 ? -17.5 19.688 19.875 1 26.28 112 SER B CA 1
ATOM 1986 C C . SER B 1 112 ? -16.984 18.344 20.359 1 26.28 112 SER B C 1
ATOM 1988 O O . SER B 1 112 ? -16.5 17.531 19.562 1 26.28 112 SER B O 1
ATOM 1990 N N . ASP B 1 113 ? -17.516 17.828 21.609 1 27.95 113 ASP B N 1
ATOM 1991 C CA . ASP B 1 113 ? -17.312 16.969 22.781 1 27.95 113 ASP B CA 1
ATOM 1992 C C . ASP B 1 113 ? -17.375 15.492 22.391 1 27.95 113 ASP B C 1
ATOM 1994 O O . ASP B 1 113 ? -17.594 14.625 23.234 1 27.95 113 ASP B O 1
ATOM 1998 N N . TYR B 1 114 ? -17.453 15.039 21.141 1 25.03 114 TYR B N 1
ATOM 1999 C CA . TYR B 1 114 ? -17.984 13.688 21.266 1 25.03 114 TYR B CA 1
ATOM 2000 C C . TYR B 1 114 ? -17 12.789 22.016 1 25.03 114 TYR B C 1
ATOM 2002 O O . TYR B 1 114 ? -15.797 12.812 21.734 1 25.03 114 TYR B O 1
ATOM 2010 N N . PRO B 1 115 ? -17.344 12.258 23.172 1 25.48 115 PRO B N 1
ATOM 2011 C CA . PRO B 1 115 ? -16.641 11.352 24.094 1 25.48 115 PRO B CA 1
ATOM 2012 C C . PRO B 1 115 ? -16.188 10.062 23.406 1 25.48 115 PRO B C 1
ATOM 2014 O O . PRO B 1 115 ? -17.016 9.227 23.047 1 25.48 115 PRO B O 1
ATOM 2017 N N . ILE B 1 116 ? -15.578 10.109 22.266 1 24.81 116 ILE B N 1
ATOM 2018 C CA . ILE B 1 116 ? -15.508 8.82 21.594 1 24.81 116 ILE B CA 1
ATOM 2019 C C . ILE B 1 116 ? -14.703 7.836 22.422 1 24.81 116 ILE B C 1
ATOM 2021 O O . ILE B 1 116 ? -13.555 8.102 22.781 1 24.81 116 ILE B O 1
ATOM 2025 N N . GLY B 1 117 ? -15.273 7.008 23.172 1 22.7 117 GLY B N 1
ATOM 2026 C CA . GLY B 1 117 ? -14.82 5.809 23.844 1 22.7 117 GLY B CA 1
ATOM 2027 C C . GLY B 1 117 ? -14.008 4.883 22.953 1 22.7 117 GLY B C 1
ATOM 2028 O O . GLY B 1 117 ? -14.57 4.168 22.125 1 22.7 117 GLY B O 1
ATOM 2029 N N . TYR B 1 118 ? -13.047 5.305 22.344 1 26.39 118 TYR B N 1
ATOM 2030 C CA . TYR B 1 118 ? -12.242 4.457 21.469 1 26.39 118 TYR B CA 1
ATOM 2031 C C . TYR B 1 118 ? -11.727 3.232 22.219 1 26.39 118 TYR B C 1
ATOM 2033 O O . TYR B 1 118 ? -11 3.359 23.203 1 26.39 118 TYR B O 1
ATOM 2041 N N . GLY B 1 119 ? -12.555 2.201 22.328 1 24.25 119 GLY B N 1
ATOM 2042 C CA . GLY B 1 119 ? -12.188 0.89 22.844 1 24.25 119 GLY B CA 1
ATOM 2043 C C . GLY B 1 119 ? -10.844 0.409 22.328 1 24.25 119 GLY B C 1
ATOM 2044 O O . GLY B 1 119 ? -10.266 1.012 21.422 1 24.25 119 GLY B O 1
ATOM 2045 N N . ASN B 1 120 ? -10.617 -0.965 22.344 1 24.98 120 ASN B N 1
ATOM 2046 C CA . ASN B 1 120 ? -9.516 -1.914 22.438 1 24.98 120 ASN B CA 1
ATOM 2047 C C . ASN B 1 120 ? -8.664 -1.906 21.172 1 24.98 120 ASN B C 1
ATOM 2049 O O . ASN B 1 120 ? -9.188 -2.035 20.062 1 24.98 120 ASN B O 1
ATOM 2053 N N . TYR B 1 121 ? -7.668 -1.188 21.141 1 28.34 121 TYR B N 1
ATOM 2054 C CA . TYR B 1 121 ? -6.543 -1.2 20.219 1 28.34 121 TYR B CA 1
ATOM 2055 C C . TYR B 1 121 ? -6.203 -2.623 19.781 1 28.34 121 TYR B C 1
ATOM 2057 O O . TYR B 1 121 ? -6.23 -3.547 20.594 1 28.34 121 TYR B O 1
ATOM 2065 N N . TRP B 1 122 ? -6.543 -2.891 18.516 1 28.66 122 TRP B N 1
ATOM 2066 C CA . TRP B 1 122 ? -6.023 -4.109 17.906 1 28.66 122 TRP B CA 1
ATOM 2067 C C . TRP B 1 122 ? -4.586 -4.371 18.344 1 28.66 122 TRP B C 1
ATOM 2069 O O . TRP B 1 122 ? -3.744 -3.473 18.312 1 28.66 122 TRP B O 1
ATOM 2079 N N . GLU B 1 123 ? -4.363 -5.285 19.266 1 26.25 123 GLU B N 1
ATOM 2080 C CA . GLU B 1 123 ? -3.113 -5.957 19.609 1 26.25 123 GLU B CA 1
ATOM 2081 C C . GLU B 1 123 ? -2.291 -6.273 18.375 1 26.25 123 GLU B C 1
ATOM 2083 O O . GLU B 1 123 ? -2.773 -6.941 17.453 1 26.25 123 GLU B O 1
ATOM 2088 N N . TYR B 1 124 ? -1.72 -5.277 17.859 1 27.47 124 TYR B N 1
ATOM 2089 C CA . TYR B 1 124 ? -0.665 -5.754 16.969 1 27.47 124 TYR B CA 1
ATOM 2090 C C . TYR B 1 124 ? 0.027 -6.98 17.547 1 27.47 124 TYR B C 1
ATOM 2092 O O . TYR B 1 124 ? 0.444 -6.973 18.719 1 27.47 124 TYR B O 1
ATOM 2100 N N . PRO B 1 125 ? -0.345 -8.156 17.125 1 27.05 125 PRO B N 1
ATOM 2101 C CA . PRO B 1 125 ? 0.242 -9.375 17.688 1 27.05 125 PRO B CA 1
ATOM 2102 C C . PRO B 1 125 ? 1.752 -9.258 17.891 1 27.05 125 PRO B C 1
ATOM 2104 O O . PRO B 1 125 ? 2.369 -10.156 18.469 1 27.05 125 PRO B O 1
ATOM 2107 N N . TRP B 1 126 ? 2.459 -8.281 17.281 1 25.33 126 TRP B N 1
ATOM 2108 C CA . TRP B 1 126 ? 3.881 -8.531 17.5 1 25.33 126 TRP B CA 1
ATOM 2109 C C . TRP B 1 126 ? 4.301 -8.141 18.906 1 25.33 126 TRP B C 1
ATOM 2111 O O . TRP B 1 126 ? 5.492 -7.988 19.188 1 25.33 126 TRP B O 1
ATOM 2121 N N . ARG B 1 127 ? 3.396 -7.516 19.734 1 25.19 127 ARG B N 1
ATOM 2122 C CA . ARG B 1 127 ? 3.996 -7.164 21.016 1 25.19 127 ARG B CA 1
ATOM 2123 C C . ARG B 1 127 ? 4.418 -8.406 21.781 1 25.19 127 ARG B C 1
ATOM 2125 O O . ARG B 1 127 ? 5.117 -8.312 22.797 1 25.19 127 ARG B O 1
ATOM 2132 N N . ARG B 1 128 ? 3.623 -9.508 21.781 1 22.03 128 ARG B N 1
ATOM 2133 C CA . ARG B 1 128 ? 3.793 -10.367 22.953 1 22.03 128 ARG B CA 1
ATOM 2134 C C . ARG B 1 128 ? 5.176 -11.016 22.969 1 22.03 128 ARG B C 1
ATOM 2136 O O . ARG B 1 128 ? 5.461 -11.867 23.797 1 22.03 128 ARG B O 1
ATOM 2143 N N . CYS B 1 129 ? 6.078 -11.062 21.969 1 19.89 129 CYS B N 1
ATOM 2144 C CA . CYS B 1 129 ? 7.055 -12.039 22.438 1 19.89 129 CYS B CA 1
ATOM 2145 C C . CYS B 1 129 ? 7.867 -11.484 23.594 1 19.89 129 CYS B C 1
ATOM 2147 O O . CYS B 1 129 ? 9.07 -11.734 23.703 1 19.89 129 CYS B O 1
ATOM 2149 N N . TRP B 1 130 ? 7.328 -10.664 24.562 1 18.75 130 TRP B N 1
ATOM 2150 C CA . TRP B 1 130 ? 8.219 -10.664 25.719 1 18.75 130 TRP B CA 1
ATOM 2151 C C . TRP B 1 130 ? 8.266 -12.047 26.359 1 18.75 130 TRP B C 1
ATOM 2153 O O . TRP B 1 130 ? 7.254 -12.75 26.406 1 18.75 130 TRP B O 1
#

Solvent-accessible surface area (backbone atoms only — not comparable to full-atom values): 15664 Å² total; per-residue (Å²): 96,33,33,22,57,38,46,49,51,86,94,43,84,70,33,53,58,57,51,50,50,51,45,52,53,47,40,72,73,69,31,43,57,46,66,63,71,76,55,57,84,87,64,93,62,60,58,61,33,50,49,38,48,44,71,65,28,55,27,36,39,34,42,74,84,26,87,83,25,69,66,30,51,51,50,50,52,50,36,54,75,70,70,32,47,81,42,71,58,53,83,65,70,48,65,46,94,80,66,62,46,50,76,70,67,81,64,47,85,86,63,85,81,76,78,73,80,77,72,84,74,77,71,59,74,50,61,58,75,132,98,34,32,22,57,38,48,50,51,85,93,42,84,70,33,52,58,56,51,50,52,50,45,54,53,47,41,72,73,69,32,44,58,45,65,64,72,76,54,58,83,88,64,92,62,60,59,63,32,50,48,38,48,46,70,66,29,54,29,35,38,33,42,72,84,27,88,84,25,67,66,30,51,50,50,50,53,49,35,54,76,71,70,31,46,80,42,72,58,51,83,61,69,47,66,47,94,80,65,56,63,43,75,70,70,77,67,47,84,88,70,85,79,78,77,72,79,77,73,84,73,79,71,60,75,62,64,62,51,113

Foldseek 3Di:
DEEEEFADDPPDDPVVVQQVLVCVLVVVLVYHYDGLNPDDPDDPDDQVVSLVSLVVGQAYEYEPPRVPPPSRVVSVVSCVVVPHHYHYDDPQQAQDPVSNHHPPPPPNPPDDDDPPPDDDDDPPVVPPDD/DEEEEFADDPPDPPVVVQQVLVCVLVVVLVYHYDGLNPDDPDDPDDQVVSLVSLVVGQAYEYEPPRVPPPSRVVSVVSCVVVVHHYHYDDPQQDQDPVSPGHPPPPCPPPDDDDPPPPDDPPPPVVPPPD